Protein AF-A0A9Q8WBK7-F1 (afdb_monomer)

Organism: NCBI:txid145971

Radius of gyration: 27.47 Å; Cα contacts (8 Å, |Δi|>4): 628; chains: 1; bounding box: 74×50×112 Å

Solvent-accessible surface area (backbone atoms only — not comparable to full-atom values): 20072 Å² total; per-residue (Å²): 135,86,84,74,82,78,82,68,88,77,67,66,71,70,73,43,53,51,74,45,29,46,22,23,45,72,53,38,50,70,52,33,53,52,31,52,74,71,64,51,66,57,69,46,74,42,36,68,71,81,20,48,32,24,54,36,28,6,32,67,62,62,27,55,71,43,37,51,52,38,50,76,69,66,34,66,52,73,47,81,44,31,55,83,45,41,54,34,34,56,29,42,20,31,48,43,93,52,54,66,50,41,53,50,42,50,75,68,66,36,69,60,70,53,75,31,29,65,46,67,12,48,28,23,54,25,26,5,27,53,60,67,38,63,71,50,37,53,51,40,49,75,74,66,35,64,57,73,48,73,47,6,54,31,58,13,44,32,28,54,25,22,12,24,50,66,55,39,49,70,59,35,48,45,38,43,78,76,64,66,35,64,62,72,48,7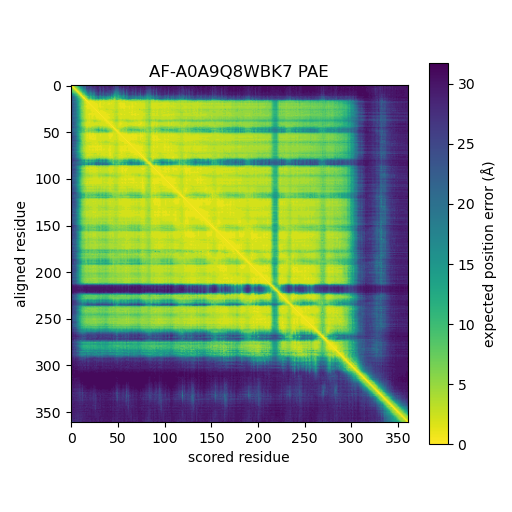6,27,22,58,34,60,8,48,27,28,57,27,24,10,23,41,65,48,32,49,70,46,41,54,46,40,52,65,52,33,60,71,98,85,50,100,44,80,27,38,62,53,69,46,68,26,5,64,53,39,10,32,30,25,53,31,28,6,25,60,56,46,24,50,71,38,39,53,55,40,49,75,68,65,35,71,65,80,50,52,21,32,66,26,52,83,63,65,44,44,28,25,54,54,41,6,50,76,67,69,23,55,71,54,47,62,32,61,74,65,46,53,54,56,48,54,51,50,64,67,64,68,80,81,78,88,86,84,83,90,78,82,85,89,84,77,94,83,88,87,79,88,78,83,71,85,78,74,81,74,75,76,79,81,80,84,71,82,76,80,75,89,76,88,80,84,88,81,83,87,82,84,90,80,90,131

Foldseek 3Di:
DDDDDPPPVPPVPVVQDDQLLVCLLVLVPVSNVVCVVVPNDQAPFFGDQQGDRSLLSNLLNVNQSSNVVSVVSPRDQADDADPDQGDGSLLNNLLDQNVVSNVVSVVSPHDQAPAFDQHNGDGSLLSNLLNLRQVSNVVSVVVPHDQAGDFHLALTDGSLLSNLLVLVQVSNCCSLQPVPHDQAPAFHQHNGDRSLLSNLLVLNLSNNVCQQPRDHPDDDPDGGYPQAHFHHQQFTAGSLLSNLLNLNQSSNVVSVVSPHDQQQFHHCNNVRDRDGSLRNNVVNVSVVNVVDCSSVVVVVVVVVVVPPDDDDDDDDDDDDDDDDPDDDPDPPPDDPDPPPPPDDDDDDDDDDDDDDDDDDD

Nearest PDB structures (foldseek):
  6by9-assembly1_A  TM=8.256E-01  e=2.789E-13  Homo sapiens
  4g8l-assembly4_D  TM=7.959E-01  e=1.216E-11  Homo sapiens
  4g8l-assembly3_C  TM=7.814E-01  e=1.101E-11  Homo sapiens
  1wg0-assembly1_A  TM=8.799E-01  e=1.769E-07  Saccharomyces cerevisiae
  2dzn-assembly2_C  TM=8.580E-01  e=2.268E-07  Saccharomyces cerevisiae

Mean predicted aligned error: 14.03 Å

Sequence (361 aa):
MQHLTEDTDSQDEDDCWTPLQRAAREGDLPAVHAALASGADVNAPPRGYYGRTALQAACEASHGAVVSALLAAGAEVNDTPGNNGAKNALQIAAGKPDLAIVRLLLSHGADINVPASRYFGMTALQSACAAGLDDTVALLLDHGADVNAPPASTAGRTALQAACEGGFEEMAAMLIQRRGAEVNAPACRNRGFTALQAASYGGWAGLVELLLTAGPAAGAAGAGADVNAEGSRFKGGRALHAAAEGGHVRVCETLLGAGAEIEAGAGAGWGGRGQTALQCAAARGHDEVAAQPICQNISQVSRLSQDKGIPRLEPEGAGVSAAFNRGNSGPAYHRLPPASVTASPRRRDLPVAHSPAQAED

Secondary structure (DSSP, 8-state):
--------TTSSSGGGS-HHHHHHHHT-HHHHHHHHHTT--TTPPP-STT--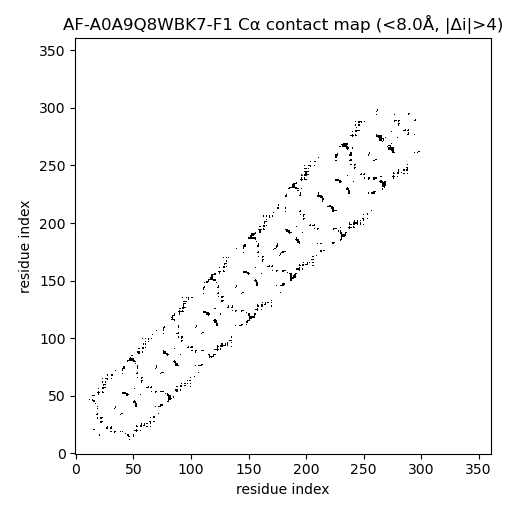-HHHHHHHTT-HHHHHHHHHTT--TTPPP-TTT---HHHHHTTSS-HHHHHHHHHTT--TTPPPPTBT---HHHHHHHHT-HHHHHHHHHTT--TTPPPPTBT---HHHHHHHHT-HHHHHHHHHHH---TTPPPPTBT---HHHHHHHHT-HHHHHHHHH-SSTTT-----S-TT----TTS---HHHHHHHHT-HHHHHHHHHTT--SSPPPPTTTTTS---HHHHHHHTT-HHHHT-HHHHHHHHHHHHHH-SS-PPPPP--------------------PPPP--------PPPPP---------

pLDDT: mean 74.37, std 24.75, range [23.8, 97.69]

Structure (mmCIF, N/CA/C/O backbone):
data_AF-A0A9Q8WBK7-F1
#
_entry.id   AF-A0A9Q8WBK7-F1
#
loop_
_atom_site.group_PDB
_atom_site.id
_atom_site.type_symbol
_atom_site.label_atom_id
_atom_site.label_alt_id
_atom_site.label_comp_id
_atom_site.label_asym_id
_atom_site.label_entity_id
_atom_site.label_seq_id
_atom_site.pdbx_PDB_ins_code
_atom_site.Cartn_x
_atom_site.Cartn_y
_atom_site.Cartn_z
_atom_site.occupancy
_atom_site.B_iso_or_equiv
_atom_site.auth_seq_id
_atom_site.auth_comp_id
_atom_site.auth_asym_id
_atom_site.auth_atom_id
_atom_site.pdbx_PDB_model_num
ATOM 1 N N . MET A 1 1 ? 45.248 22.408 17.538 1.00 37.41 1 MET A N 1
ATOM 2 C CA . MET A 1 1 ? 44.546 22.567 16.248 1.00 37.41 1 MET A CA 1
ATOM 3 C C . MET A 1 1 ? 44.561 21.200 15.591 1.00 37.41 1 MET A C 1
ATOM 5 O O . MET A 1 1 ? 45.638 20.675 15.376 1.00 37.41 1 MET A O 1
ATOM 9 N N . GLN A 1 2 ? 43.455 20.475 15.740 1.00 42.53 2 GLN A N 1
ATOM 10 C CA . GLN A 1 2 ? 42.541 20.153 14.636 1.00 42.53 2 GLN A CA 1
ATOM 11 C C . GLN A 1 2 ? 43.141 19.132 13.664 1.00 42.53 2 GLN A C 1
ATOM 13 O O . GLN A 1 2 ? 43.892 19.491 12.773 1.00 42.53 2 GLN A O 1
ATOM 18 N N . HIS A 1 3 ? 42.754 17.874 13.841 1.00 37.06 3 HIS A N 1
ATOM 19 C CA . HIS A 1 3 ? 42.212 17.080 12.742 1.00 37.06 3 HIS A CA 1
ATOM 20 C C . HIS A 1 3 ? 41.237 16.087 13.369 1.00 37.06 3 HIS A C 1
ATOM 22 O O . HIS A 1 3 ? 41.587 14.981 13.772 1.00 37.06 3 HIS A O 1
ATOM 28 N N . LEU A 1 4 ? 40.026 16.602 13.591 1.00 39.47 4 LEU A N 1
ATOM 29 C CA . LEU A 1 4 ? 38.843 15.790 13.813 1.00 39.47 4 LEU A CA 1
ATOM 30 C C . LEU A 1 4 ? 38.599 14.985 12.536 1.00 39.47 4 LEU A C 1
ATOM 32 O O . LEU A 1 4 ? 38.776 15.500 11.434 1.00 39.47 4 LEU A O 1
ATOM 36 N N . THR A 1 5 ? 38.250 13.728 12.754 1.00 41.59 5 THR A N 1
ATOM 37 C CA . THR A 1 5 ? 37.696 12.759 11.816 1.00 41.59 5 THR A CA 1
ATOM 38 C C . THR A 1 5 ? 36.818 13.424 10.756 1.00 41.59 5 THR A C 1
ATOM 40 O O . THR A 1 5 ? 35.765 13.970 11.079 1.00 41.59 5 THR A O 1
ATOM 43 N N . GLU A 1 6 ? 37.258 13.387 9.498 1.00 41.88 6 GLU A N 1
ATOM 44 C CA . GLU A 1 6 ? 36.334 13.512 8.375 1.00 41.88 6 GLU A CA 1
ATOM 45 C C . GLU A 1 6 ? 35.461 12.255 8.392 1.00 41.88 6 GLU A C 1
ATOM 47 O O . GLU A 1 6 ? 35.941 11.146 8.166 1.00 41.88 6 GLU A O 1
ATOM 52 N N . ASP A 1 7 ? 34.195 12.440 8.755 1.00 42.19 7 ASP A N 1
ATOM 53 C CA . ASP A 1 7 ? 33.133 11.456 8.601 1.00 42.19 7 ASP A CA 1
ATOM 54 C C . ASP A 1 7 ? 32.981 11.128 7.101 1.00 42.19 7 ASP A C 1
ATOM 56 O O . ASP A 1 7 ? 32.299 11.832 6.355 1.00 42.19 7 ASP A O 1
ATOM 60 N N . THR A 1 8 ? 33.644 10.066 6.639 1.00 45.75 8 THR A N 1
ATOM 61 C CA . THR A 1 8 ? 33.568 9.556 5.256 1.00 45.75 8 THR A CA 1
ATOM 62 C C . THR A 1 8 ? 32.370 8.635 4.998 1.00 45.75 8 THR A C 1
ATOM 64 O O . THR A 1 8 ? 32.294 8.029 3.940 1.00 45.75 8 THR A O 1
ATOM 67 N N . ASP A 1 9 ? 31.381 8.568 5.892 1.00 48.19 9 ASP A N 1
ATOM 68 C CA . ASP A 1 9 ? 30.202 7.693 5.735 1.00 48.19 9 ASP A CA 1
ATOM 69 C C . ASP A 1 9 ? 29.174 8.188 4.686 1.00 48.19 9 ASP A C 1
ATOM 71 O O . ASP A 1 9 ? 28.104 7.602 4.545 1.00 48.19 9 ASP A O 1
ATOM 75 N N . SER A 1 10 ? 29.457 9.264 3.938 1.00 49.47 10 SER A N 1
ATOM 76 C CA . SER A 1 10 ? 28.524 9.825 2.937 1.00 49.47 10 SER A CA 1
ATOM 77 C C . SER A 1 10 ? 28.930 9.626 1.472 1.00 49.47 10 SER A C 1
ATOM 79 O O . SER A 1 10 ? 28.140 9.954 0.589 1.00 49.47 10 SER A O 1
ATOM 81 N N . GLN A 1 11 ? 30.124 9.088 1.188 1.00 43.25 11 GLN A N 1
ATOM 82 C CA . GLN A 1 11 ? 30.613 8.904 -0.191 1.00 43.25 11 GLN A CA 1
ATOM 83 C C . GLN A 1 11 ? 30.408 7.485 -0.753 1.00 43.25 11 GLN A C 1
ATOM 85 O O . GLN A 1 11 ? 30.485 7.306 -1.964 1.00 43.25 11 GLN A O 1
ATOM 90 N N . ASP A 1 12 ? 30.050 6.501 0.077 1.00 52.50 12 ASP A N 1
ATOM 91 C CA . ASP A 1 12 ? 29.956 5.092 -0.346 1.00 52.50 12 ASP A CA 1
ATOM 92 C C . ASP A 1 12 ? 28.582 4.686 -0.933 1.00 52.50 12 ASP A C 1
ATOM 94 O O . ASP A 1 12 ? 28.436 3.597 -1.496 1.00 52.50 12 ASP A O 1
ATOM 98 N N . GLU A 1 13 ? 27.547 5.534 -0.836 1.00 53.16 13 GLU A N 1
ATOM 99 C CA . GLU A 1 13 ? 26.203 5.199 -1.342 1.00 53.16 13 GLU A CA 1
ATOM 100 C C . GLU A 1 13 ? 26.059 5.383 -2.864 1.00 53.16 13 GLU A C 1
ATOM 102 O O . GLU A 1 13 ? 25.336 4.616 -3.505 1.00 53.16 13 GLU A O 1
ATOM 107 N N . ASP A 1 14 ? 26.759 6.342 -3.478 1.00 54.81 14 ASP A N 1
ATOM 108 C CA . ASP A 1 14 ? 26.684 6.562 -4.933 1.00 54.81 14 ASP A CA 1
ATOM 109 C C . ASP A 1 14 ? 27.518 5.546 -5.736 1.00 54.81 14 ASP A C 1
ATOM 111 O O . ASP A 1 14 ? 27.187 5.263 -6.895 1.00 54.81 14 ASP A O 1
ATOM 115 N N . ASP A 1 15 ? 28.522 4.921 -5.112 1.00 61.59 15 ASP A N 1
ATOM 116 C CA . ASP A 1 15 ? 29.389 3.899 -5.720 1.00 61.59 15 ASP A CA 1
ATOM 117 C C . ASP A 1 15 ? 28.709 2.528 -5.878 1.00 61.59 15 ASP A C 1
ATOM 119 O O . ASP A 1 15 ? 29.191 1.658 -6.613 1.00 61.59 15 ASP A O 1
ATOM 123 N N . CYS A 1 16 ? 27.553 2.313 -5.240 1.00 74.19 16 CYS A N 1
ATOM 124 C CA . CYS A 1 16 ? 26.830 1.047 -5.368 1.00 74.19 16 CYS A CA 1
ATOM 125 C C . CYS A 1 16 ? 25.953 0.960 -6.634 1.00 74.19 16 CYS A C 1
ATOM 127 O O . CYS A 1 16 ? 25.563 -0.139 -7.029 1.00 74.19 16 CYS A O 1
ATOM 129 N N . TRP A 1 17 ? 25.695 2.072 -7.329 1.00 85.00 17 TRP A N 1
ATOM 130 C CA . TRP A 1 17 ? 24.830 2.100 -8.514 1.00 85.00 17 TRP A CA 1
ATOM 131 C C . TRP A 1 17 ? 25.626 1.927 -9.810 1.00 85.00 17 TRP A C 1
ATOM 133 O O . TRP A 1 17 ? 26.605 2.629 -10.063 1.00 85.00 17 TRP A O 1
ATOM 143 N N . THR A 1 18 ? 25.173 1.033 -10.690 1.00 90.62 18 THR A N 1
ATOM 144 C CA . THR A 1 18 ? 25.677 0.993 -12.073 1.00 90.62 18 THR A CA 1
ATOM 145 C C . THR A 1 18 ? 25.249 2.254 -12.840 1.00 90.62 18 THR A C 1
ATOM 147 O O . THR A 1 18 ? 24.221 2.853 -12.505 1.00 90.62 18 THR A O 1
ATOM 150 N N . PRO A 1 19 ? 25.965 2.644 -13.915 1.00 91.81 19 PRO A N 1
ATOM 151 C CA . PRO A 1 19 ? 25.561 3.777 -14.751 1.00 91.81 19 PRO A CA 1
ATOM 152 C C . PRO A 1 19 ? 24.119 3.661 -15.264 1.00 91.81 19 PRO A C 1
ATOM 154 O O . PRO A 1 19 ? 23.388 4.647 -15.269 1.00 91.81 19 PRO A O 1
ATOM 157 N N . LEU A 1 20 ? 23.685 2.445 -15.622 1.00 94.44 20 LEU A N 1
ATOM 158 C CA . LEU A 1 20 ? 22.319 2.182 -16.070 1.00 94.44 20 LEU A CA 1
ATOM 159 C C . LEU A 1 20 ? 21.293 2.355 -14.940 1.00 94.44 20 LEU A C 1
ATOM 161 O O . LEU A 1 20 ? 20.267 2.994 -15.149 1.00 94.44 20 LEU A O 1
ATOM 165 N N . GLN A 1 21 ? 21.563 1.827 -13.741 1.00 92.50 21 GLN A N 1
ATOM 166 C CA . GLN A 1 21 ? 20.673 2.004 -12.586 1.00 92.50 21 GLN A CA 1
ATOM 167 C C . GLN A 1 21 ? 20.540 3.488 -12.206 1.00 92.50 21 GLN A C 1
ATOM 169 O O . GLN A 1 21 ? 19.442 3.939 -11.879 1.00 92.50 21 GLN A O 1
ATOM 174 N N . ARG A 1 22 ? 21.634 4.261 -12.274 1.00 92.19 22 ARG A N 1
ATOM 175 C CA . ARG A 1 22 ? 21.627 5.704 -11.985 1.00 92.19 22 ARG A CA 1
ATOM 176 C C . ARG A 1 22 ? 20.824 6.486 -13.025 1.00 92.19 22 ARG A C 1
ATOM 178 O O . ARG A 1 22 ? 19.917 7.220 -12.646 1.00 92.19 22 ARG A O 1
ATOM 185 N N . ALA A 1 23 ? 21.075 6.244 -14.313 1.00 94.81 23 ALA A N 1
ATOM 186 C CA . ALA A 1 23 ? 20.295 6.841 -15.398 1.00 94.81 23 ALA A CA 1
ATOM 187 C C . ALA A 1 23 ? 18.799 6.498 -15.279 1.00 94.81 23 ALA A C 1
ATOM 189 O O . ALA A 1 23 ? 17.937 7.350 -15.489 1.00 94.81 23 ALA A O 1
ATOM 190 N N . ALA A 1 24 ? 18.483 5.266 -14.863 1.00 94.94 24 ALA A N 1
ATOM 191 C CA . ALA A 1 24 ? 17.111 4.835 -14.648 1.00 94.94 24 ALA A CA 1
ATOM 192 C C . ALA A 1 24 ? 16.427 5.539 -13.464 1.00 94.94 24 ALA A C 1
ATOM 194 O O . ALA A 1 24 ? 15.252 5.894 -13.564 1.00 94.94 24 ALA A O 1
ATOM 195 N N . ARG A 1 25 ? 17.161 5.775 -12.368 1.00 92.38 25 ARG A N 1
ATOM 196 C CA . ARG A 1 25 ? 16.703 6.547 -11.200 1.00 92.38 25 ARG A CA 1
ATOM 197 C C . ARG A 1 25 ? 16.442 8.015 -11.536 1.00 92.38 25 ARG A C 1
ATOM 199 O O . ARG A 1 25 ? 15.521 8.602 -10.984 1.00 92.38 25 ARG A O 1
ATOM 206 N N . GLU A 1 26 ? 17.271 8.598 -12.397 1.00 93.62 26 GLU A N 1
ATOM 207 C CA . GLU A 1 26 ? 17.210 10.015 -12.785 1.00 93.62 26 GLU A CA 1
ATOM 208 C C . GLU A 1 26 ? 16.223 10.289 -13.929 1.00 93.62 26 GLU A C 1
ATOM 210 O O . GLU A 1 26 ? 15.887 11.442 -14.195 1.00 93.62 26 GLU A O 1
ATOM 215 N N . GLY A 1 27 ? 15.756 9.241 -14.614 1.00 94.88 27 GLY A N 1
ATOM 216 C CA . GLY A 1 27 ? 14.831 9.373 -15.738 1.00 94.88 27 GLY A CA 1
ATOM 217 C C . GLY A 1 27 ? 15.500 9.810 -17.039 1.00 94.88 27 GLY A C 1
ATOM 218 O O . GLY A 1 27 ? 14.804 10.207 -17.977 1.00 94.88 27 GLY A O 1
ATOM 219 N N . ASP A 1 28 ? 16.831 9.732 -17.117 1.00 96.50 28 ASP A N 1
ATOM 220 C CA . ASP A 1 28 ? 17.607 10.104 -18.299 1.00 96.50 28 ASP A CA 1
ATOM 221 C C . ASP A 1 28 ? 17.501 9.005 -19.366 1.00 96.50 28 ASP A C 1
ATOM 223 O O . ASP A 1 28 ? 18.327 8.096 -19.475 1.00 96.50 28 ASP A O 1
ATOM 227 N N . LEU A 1 29 ? 16.427 9.078 -20.155 1.00 96.50 29 LEU A N 1
ATOM 228 C CA . LEU A 1 29 ? 16.164 8.153 -21.253 1.00 96.50 29 LEU A CA 1
ATOM 229 C C . LEU A 1 29 ? 17.313 8.110 -22.289 1.00 96.50 29 LEU A C 1
ATOM 231 O O . LEU A 1 29 ? 17.693 7.004 -22.684 1.00 96.50 29 LEU A O 1
ATOM 235 N N . PRO A 1 30 ? 17.907 9.243 -22.723 1.00 97.19 30 PRO A N 1
ATOM 236 C CA . PRO A 1 30 ? 19.123 9.226 -23.537 1.00 97.19 30 PRO A CA 1
ATOM 237 C C . PRO A 1 30 ? 20.280 8.434 -22.915 1.00 97.19 30 PRO A C 1
ATOM 239 O O . PRO A 1 30 ? 20.877 7.601 -23.603 1.00 97.19 30 PRO A O 1
ATOM 242 N N . ALA A 1 31 ? 20.585 8.644 -21.631 1.00 96.69 31 ALA A N 1
ATOM 243 C CA . ALA A 1 31 ? 21.652 7.911 -20.950 1.00 96.69 31 ALA A CA 1
ATOM 244 C C . ALA A 1 31 ? 21.326 6.420 -20.795 1.00 96.69 31 ALA A C 1
ATOM 246 O O . ALA A 1 31 ? 22.217 5.586 -20.956 1.00 96.69 31 ALA A O 1
ATOM 247 N N . VAL A 1 32 ? 20.057 6.063 -20.567 1.00 96.88 32 VAL A N 1
ATOM 248 C CA . VAL A 1 32 ? 19.593 4.665 -20.567 1.00 96.88 32 VAL A CA 1
ATOM 249 C C . VAL A 1 32 ? 19.840 4.019 -21.930 1.00 96.88 32 VAL A C 1
ATOM 251 O O . VAL A 1 32 ? 20.448 2.953 -21.996 1.00 96.88 32 VAL A O 1
ATOM 254 N N . HIS A 1 33 ? 19.448 4.668 -23.029 1.00 96.69 33 HIS A N 1
ATOM 255 C CA . HIS A 1 33 ? 19.711 4.146 -24.373 1.00 96.69 33 HIS A CA 1
ATOM 256 C C . HIS A 1 33 ? 21.207 4.022 -24.672 1.00 96.69 33 HIS A C 1
ATOM 258 O O . HIS A 1 33 ? 21.628 3.013 -25.235 1.00 96.69 33 HIS A O 1
ATOM 264 N N . ALA A 1 34 ? 22.015 5.006 -24.271 1.00 96.31 34 ALA A N 1
ATOM 265 C CA . ALA A 1 34 ? 23.464 4.962 -24.448 1.00 96.31 34 ALA A CA 1
ATOM 266 C C . ALA A 1 34 ? 24.113 3.822 -23.643 1.00 96.31 34 ALA A C 1
ATOM 268 O O . ALA A 1 34 ? 24.983 3.124 -24.163 1.00 96.31 34 ALA A O 1
ATOM 269 N N . ALA A 1 35 ? 23.674 3.601 -22.401 1.00 95.19 35 ALA A N 1
ATOM 270 C CA . ALA A 1 35 ? 24.157 2.516 -21.552 1.00 95.19 35 ALA A CA 1
ATOM 271 C C . ALA A 1 35 ? 23.756 1.136 -22.098 1.00 95.19 35 ALA A C 1
ATOM 273 O O . ALA A 1 35 ? 24.579 0.226 -22.149 1.00 95.19 35 ALA A O 1
ATOM 274 N N . LEU A 1 36 ? 22.520 0.975 -22.574 1.00 94.69 36 LEU A N 1
ATOM 275 C CA . LEU A 1 36 ? 22.082 -0.272 -23.208 1.00 94.69 36 LEU A CA 1
ATOM 276 C C . LEU A 1 36 ? 22.846 -0.538 -24.515 1.00 94.69 36 LEU A C 1
ATOM 278 O O . LEU A 1 36 ? 23.276 -1.662 -24.763 1.00 94.69 36 LEU A O 1
ATOM 282 N N . ALA A 1 37 ? 23.089 0.499 -25.324 1.00 94.50 37 ALA A N 1
ATOM 283 C CA . ALA A 1 37 ? 23.865 0.388 -26.560 1.00 94.50 37 ALA A CA 1
ATOM 284 C C . ALA A 1 37 ? 25.347 0.047 -26.320 1.00 94.50 37 ALA A C 1
ATOM 286 O O . ALA A 1 37 ? 25.971 -0.581 -27.174 1.00 94.50 37 ALA A O 1
ATOM 287 N N . SER A 1 38 ? 25.913 0.428 -25.170 1.00 94.12 38 SER A N 1
ATOM 288 C CA . SER A 1 38 ? 27.282 0.069 -24.780 1.00 94.12 38 SER A CA 1
ATOM 289 C C . SER A 1 38 ? 27.401 -1.322 -24.142 1.00 94.12 38 SER A C 1
ATOM 291 O O . SER A 1 38 ? 28.504 -1.728 -23.775 1.00 94.12 38 SER A O 1
ATOM 293 N N . GLY A 1 39 ? 26.298 -2.074 -24.053 1.00 92.19 39 GLY A N 1
ATOM 294 C CA . GLY A 1 39 ? 26.272 -3.430 -23.509 1.00 92.19 39 GLY A CA 1
ATOM 295 C C . GLY A 1 39 ? 26.152 -3.488 -21.986 1.00 92.19 39 GLY A C 1
ATOM 296 O O . GLY A 1 39 ? 26.590 -4.471 -21.389 1.00 92.19 39 GLY A O 1
ATOM 297 N N . ALA A 1 40 ? 25.596 -2.452 -21.344 1.00 94.19 40 ALA A N 1
ATOM 298 C CA . ALA A 1 40 ? 25.283 -2.517 -19.920 1.00 94.19 40 ALA A CA 1
ATOM 299 C C . ALA A 1 40 ? 24.313 -3.672 -19.628 1.00 94.19 40 ALA A C 1
ATOM 301 O O . ALA A 1 40 ? 23.323 -3.865 -20.332 1.00 94.19 40 ALA A O 1
ATOM 302 N N . ASP A 1 41 ? 24.588 -4.412 -18.556 1.00 94.69 41 ASP A N 1
ATOM 303 C CA . ASP A 1 41 ? 23.703 -5.466 -18.071 1.00 94.69 41 ASP A CA 1
ATOM 304 C C . ASP A 1 41 ? 22.412 -4.853 -17.507 1.00 94.69 41 ASP A C 1
ATOM 306 O O . ASP A 1 41 ? 22.419 -4.195 -16.462 1.00 94.69 41 ASP A O 1
ATOM 310 N N . VAL A 1 42 ? 21.300 -5.060 -18.217 1.00 95.06 42 VAL A N 1
ATOM 311 C CA . VAL A 1 42 ? 19.968 -4.568 -17.834 1.00 95.06 42 VAL A CA 1
ATOM 312 C C . VAL A 1 42 ? 19.484 -5.162 -16.508 1.00 95.06 42 VAL A C 1
ATOM 314 O O . VAL A 1 42 ? 18.775 -4.486 -15.758 1.00 95.06 42 VAL A O 1
ATOM 317 N N . ASN A 1 43 ? 19.940 -6.375 -16.187 1.00 93.31 43 ASN A N 1
ATOM 318 C CA . ASN A 1 43 ? 19.573 -7.133 -14.991 1.00 93.31 43 ASN A CA 1
ATOM 319 C C . ASN A 1 43 ? 20.696 -7.118 -13.949 1.00 93.31 43 ASN A C 1
ATOM 321 O O . ASN A 1 43 ? 20.780 -8.004 -13.096 1.00 93.31 43 ASN A O 1
ATOM 325 N N . ALA A 1 44 ? 21.561 -6.097 -13.996 1.00 91.06 44 ALA A N 1
ATOM 326 C CA . ALA A 1 44 ? 22.606 -5.929 -13.002 1.00 91.06 44 ALA A CA 1
ATOM 327 C C . ALA A 1 44 ? 21.990 -5.955 -11.587 1.00 91.06 44 ALA A C 1
ATOM 329 O O . ALA A 1 44 ? 21.069 -5.173 -11.300 1.00 91.06 44 ALA A O 1
ATOM 330 N N . PRO A 1 45 ? 22.495 -6.821 -10.687 1.00 88.00 45 PRO A N 1
ATOM 331 C CA . PRO A 1 45 ? 21.863 -7.046 -9.401 1.00 88.00 45 PRO A CA 1
ATOM 332 C C . PRO A 1 45 ? 21.909 -5.780 -8.534 1.00 88.00 45 PRO A C 1
ATOM 334 O O . PRO A 1 45 ? 22.851 -4.981 -8.639 1.00 88.00 45 PRO A O 1
ATOM 337 N N . PRO A 1 46 ? 20.921 -5.595 -7.643 1.00 84.00 46 PRO A N 1
ATOM 338 C CA . PRO A 1 46 ? 20.946 -4.517 -6.665 1.00 84.00 46 PRO A CA 1
ATOM 339 C C . PRO A 1 46 ? 22.188 -4.643 -5.769 1.00 84.00 46 PRO A C 1
ATOM 341 O O . PRO A 1 46 ? 22.472 -5.719 -5.241 1.00 84.00 46 PRO A O 1
ATOM 344 N N . ARG A 1 47 ? 22.924 -3.543 -5.567 1.00 78.81 47 ARG A N 1
ATOM 345 C CA . ARG A 1 47 ? 24.088 -3.495 -4.665 1.00 78.81 47 ARG A CA 1
ATOM 346 C C . ARG A 1 47 ? 23.820 -2.581 -3.476 1.00 78.81 47 ARG A C 1
ATOM 348 O O . ARG A 1 47 ? 23.067 -1.619 -3.578 1.00 78.81 47 ARG A O 1
ATOM 355 N N . GLY A 1 48 ? 24.473 -2.871 -2.355 1.00 73.75 48 GLY A N 1
ATOM 356 C CA . GLY A 1 48 ? 24.324 -2.089 -1.131 1.00 73.75 48 GLY A CA 1
ATOM 357 C C . GLY A 1 48 ? 22.992 -2.323 -0.413 1.00 73.75 48 GLY A C 1
ATOM 358 O O . GLY A 1 48 ? 22.191 -3.186 -0.778 1.00 73.75 48 GLY A O 1
ATOM 359 N N . TYR A 1 49 ? 22.777 -1.560 0.656 1.00 68.44 49 TYR A N 1
ATOM 360 C CA . TYR A 1 49 ? 21.644 -1.749 1.566 1.00 68.44 49 TYR A CA 1
ATOM 361 C C . TYR A 1 49 ? 20.301 -1.299 0.964 1.00 68.44 49 TYR A C 1
ATOM 363 O O . TYR A 1 49 ? 19.263 -1.862 1.289 1.00 68.44 49 TYR A O 1
ATOM 371 N N . TYR A 1 50 ? 20.324 -0.338 0.036 1.00 69.50 50 TYR A N 1
ATOM 372 C CA . TYR A 1 50 ? 19.139 0.172 -0.668 1.00 69.50 50 TYR A CA 1
ATOM 373 C C . TYR A 1 50 ? 19.127 -0.186 -2.156 1.00 69.50 50 TYR A C 1
ATOM 375 O O . TYR A 1 50 ? 18.438 0.459 -2.945 1.00 69.50 50 TYR A O 1
ATOM 383 N N . GLY A 1 51 ? 19.890 -1.210 -2.546 1.00 78.50 51 GLY A N 1
ATOM 384 C CA . GLY A 1 51 ? 20.055 -1.585 -3.943 1.00 78.50 51 GLY A CA 1
ATOM 385 C C . GLY A 1 51 ? 18.729 -1.830 -4.666 1.00 78.50 51 GLY A C 1
ATOM 386 O O . GLY A 1 51 ? 17.785 -2.422 -4.123 1.00 78.50 51 GLY A O 1
ATOM 387 N N . ARG A 1 52 ? 18.684 -1.394 -5.925 1.00 87.75 52 ARG A N 1
ATOM 388 C CA . ARG A 1 52 ? 17.577 -1.585 -6.869 1.00 87.75 52 ARG A CA 1
ATOM 389 C C . ARG A 1 52 ? 18.131 -2.058 -8.206 1.00 87.75 52 ARG A C 1
ATOM 391 O O . ARG A 1 52 ? 19.226 -1.652 -8.591 1.00 87.75 52 ARG A O 1
ATOM 398 N N . THR A 1 53 ? 17.369 -2.867 -8.932 1.00 92.25 53 THR A N 1
ATOM 399 C CA . THR A 1 53 ? 17.612 -3.047 -10.371 1.00 92.25 53 THR A CA 1
ATOM 400 C C . THR A 1 53 ? 17.267 -1.756 -11.117 1.00 92.25 53 THR A C 1
ATOM 402 O O . THR A 1 53 ? 16.572 -0.887 -10.579 1.00 92.25 53 THR A O 1
ATOM 405 N N . ALA A 1 54 ? 17.722 -1.612 -12.364 1.00 93.94 54 ALA A N 1
ATOM 406 C CA . ALA A 1 54 ? 17.390 -0.430 -13.163 1.00 93.94 54 ALA A CA 1
ATOM 407 C C . ALA A 1 54 ? 15.865 -0.266 -13.310 1.00 93.94 54 ALA A C 1
ATOM 409 O O . ALA A 1 54 ? 15.336 0.835 -13.162 1.00 93.94 54 ALA A O 1
ATOM 410 N N . LEU A 1 55 ? 15.143 -1.378 -13.503 1.00 95.19 55 LEU A N 1
ATOM 411 C CA . LEU A 1 55 ? 13.684 -1.384 -13.605 1.00 95.19 55 LEU A CA 1
ATOM 412 C C . LEU A 1 55 ? 13.014 -0.926 -12.304 1.00 95.19 55 LEU A C 1
ATOM 414 O O . LEU A 1 55 ? 12.125 -0.074 -12.334 1.00 95.19 55 LEU A O 1
ATOM 418 N N . GLN A 1 56 ? 13.450 -1.456 -11.158 1.00 92.94 56 GLN A N 1
ATOM 419 C CA . GLN A 1 56 ? 12.905 -1.075 -9.853 1.00 92.94 56 GLN A CA 1
ATOM 420 C C . GLN A 1 56 ? 13.151 0.415 -9.554 1.00 92.94 56 GLN A C 1
ATOM 422 O O . GLN A 1 56 ? 12.247 1.092 -9.065 1.00 92.94 56 GLN A O 1
ATOM 427 N N . ALA A 1 57 ? 14.333 0.940 -9.897 1.00 92.25 57 ALA A N 1
ATOM 428 C CA . ALA A 1 57 ? 14.666 2.356 -9.736 1.00 92.25 57 ALA A CA 1
ATOM 429 C C . ALA A 1 57 ? 13.789 3.272 -10.608 1.00 92.25 57 ALA A C 1
ATOM 431 O O . ALA A 1 57 ? 13.250 4.263 -10.113 1.00 92.25 57 ALA A O 1
ATOM 432 N N . ALA A 1 58 ? 13.575 2.908 -11.876 1.00 95.06 58 ALA A N 1
ATOM 433 C CA . ALA A 1 58 ? 12.688 3.649 -12.773 1.00 95.06 58 ALA A CA 1
ATOM 434 C C . ALA A 1 58 ? 11.224 3.635 -12.294 1.00 95.06 58 ALA A C 1
ATOM 436 O O . ALA A 1 58 ? 10.529 4.648 -12.397 1.00 95.06 58 ALA A O 1
ATOM 437 N N . CYS A 1 59 ? 10.757 2.514 -11.729 1.00 94.75 59 CYS A N 1
ATOM 438 C CA . CYS A 1 59 ? 9.423 2.419 -11.125 1.00 94.75 59 CYS A CA 1
ATOM 439 C C . CYS A 1 59 ? 9.299 3.306 -9.876 1.00 94.75 59 CYS A C 1
ATOM 441 O O . CYS A 1 59 ? 8.281 3.972 -9.683 1.00 94.75 59 CYS A O 1
ATOM 443 N N . GLU A 1 60 ? 10.337 3.357 -9.038 1.00 91.38 60 GLU A N 1
ATOM 444 C CA . GLU A 1 60 ? 10.359 4.165 -7.813 1.00 91.38 60 GLU A CA 1
ATOM 445 C C . GLU A 1 60 ? 10.260 5.667 -8.103 1.00 91.38 60 GLU A C 1
ATOM 447 O O . GLU A 1 60 ? 9.526 6.384 -7.407 1.00 91.38 60 GLU A O 1
ATOM 452 N N . ALA A 1 61 ? 10.932 6.108 -9.167 1.00 91.19 61 ALA A N 1
ATOM 453 C CA . ALA A 1 61 ? 10.909 7.478 -9.667 1.00 91.19 61 ALA A CA 1
ATOM 454 C C . ALA A 1 61 ? 9.740 7.778 -10.634 1.00 91.19 61 ALA A C 1
ATOM 456 O O . ALA A 1 61 ? 9.543 8.925 -11.024 1.00 91.19 61 ALA A O 1
ATOM 457 N N . SER A 1 62 ? 8.921 6.772 -10.977 1.00 93.62 62 SER A N 1
ATOM 458 C CA . SER A 1 62 ? 7.769 6.893 -11.892 1.00 93.62 62 SER A CA 1
ATOM 459 C C . SER A 1 62 ? 8.143 7.390 -13.300 1.00 93.62 62 SER A C 1
ATOM 461 O O . SER A 1 62 ? 7.464 8.222 -13.898 1.00 93.62 62 SER A O 1
ATOM 463 N N . HIS A 1 63 ? 9.239 6.870 -13.858 1.00 95.88 63 HIS A N 1
ATOM 464 C CA . HIS A 1 63 ? 9.712 7.214 -15.202 1.00 95.88 63 HIS A CA 1
ATOM 465 C C . HIS A 1 63 ? 9.202 6.225 -16.257 1.00 95.88 63 HIS A C 1
ATOM 467 O O . HIS A 1 63 ? 9.953 5.385 -16.752 1.00 95.88 63 HIS A O 1
ATOM 473 N N . GLY A 1 64 ? 7.925 6.327 -16.641 1.00 94.75 64 GLY A N 1
ATOM 474 C CA . GLY A 1 64 ? 7.270 5.360 -17.538 1.00 94.75 64 GLY A CA 1
ATOM 475 C C . GLY A 1 64 ? 7.970 5.125 -18.888 1.00 94.75 64 GLY A C 1
ATOM 476 O O . GLY A 1 64 ? 8.012 3.991 -19.373 1.00 94.75 64 GLY A O 1
ATOM 477 N N . ALA A 1 65 ? 8.590 6.157 -19.475 1.00 96.75 65 ALA A N 1
ATOM 478 C CA . ALA A 1 65 ? 9.366 6.014 -20.712 1.00 96.75 65 ALA A CA 1
ATOM 479 C C . ALA A 1 65 ? 10.629 5.158 -20.511 1.00 96.75 65 ALA A C 1
ATOM 481 O O . ALA A 1 65 ? 10.940 4.301 -21.337 1.00 96.75 65 ALA A O 1
ATOM 482 N N . VAL A 1 66 ? 11.318 5.341 -19.382 1.00 97.44 66 VAL A N 1
ATOM 483 C CA . VAL A 1 66 ? 12.480 4.529 -19.007 1.00 97.44 66 VAL A CA 1
ATOM 484 C C . VAL A 1 66 ? 12.059 3.101 -18.674 1.00 97.44 66 VAL A C 1
ATOM 486 O O . VAL A 1 66 ? 12.699 2.167 -19.144 1.00 97.44 66 VAL A O 1
ATOM 489 N N . VAL A 1 67 ? 10.960 2.910 -17.934 1.00 97.19 67 VAL A N 1
ATOM 490 C CA . VAL A 1 67 ? 10.402 1.572 -17.660 1.00 97.19 67 VAL A CA 1
ATOM 491 C C . VAL A 1 67 ? 10.130 0.831 -18.973 1.00 97.19 67 VAL A C 1
ATOM 493 O O . VAL A 1 67 ? 10.550 -0.312 -19.128 1.00 97.19 67 VAL A O 1
ATOM 496 N N . SER A 1 68 ? 9.502 1.498 -19.944 1.00 97.12 68 SER A N 1
ATOM 497 C CA . SER A 1 68 ? 9.230 0.922 -21.269 1.00 97.12 68 SER A CA 1
ATOM 498 C C . SER A 1 68 ? 10.513 0.535 -22.007 1.00 97.12 68 SER A C 1
ATOM 500 O O . SER A 1 68 ? 10.594 -0.561 -22.558 1.00 97.12 68 SER A O 1
ATOM 502 N N . ALA A 1 69 ? 11.532 1.400 -21.989 1.00 96.75 69 ALA A N 1
ATOM 503 C CA . ALA A 1 69 ? 12.818 1.123 -22.626 1.00 96.75 69 ALA A CA 1
ATOM 504 C C . ALA A 1 69 ? 13.558 -0.056 -21.973 1.00 96.75 69 ALA A C 1
ATOM 506 O O . ALA A 1 69 ? 14.102 -0.902 -22.679 1.00 96.75 69 ALA A O 1
ATOM 507 N N . LEU A 1 70 ? 13.547 -0.142 -20.640 1.00 96.75 70 LEU A N 1
ATOM 508 C CA . LEU A 1 70 ? 14.181 -1.230 -19.895 1.00 96.75 70 LEU A CA 1
ATOM 509 C C . LEU A 1 70 ? 13.477 -2.571 -20.142 1.00 96.75 70 LEU A C 1
ATOM 511 O O . LEU A 1 70 ? 14.145 -3.567 -20.404 1.00 96.75 70 LEU A O 1
ATOM 515 N N . LEU A 1 71 ? 12.141 -2.602 -20.133 1.00 96.69 71 LEU A N 1
ATOM 516 C CA . LEU A 1 71 ? 11.373 -3.815 -20.446 1.00 96.69 71 LEU A CA 1
ATOM 517 C C . LEU A 1 71 ? 11.587 -4.269 -21.896 1.00 96.69 71 LEU A C 1
ATOM 519 O O . LEU A 1 71 ? 11.767 -5.459 -22.145 1.00 96.69 71 LEU A O 1
ATOM 523 N N . ALA A 1 72 ? 11.643 -3.333 -22.850 1.00 95.94 72 ALA A N 1
ATOM 524 C CA . ALA A 1 72 ? 11.973 -3.638 -24.243 1.00 95.94 72 ALA A CA 1
ATOM 525 C C . ALA A 1 72 ? 13.404 -4.187 -24.409 1.00 95.94 72 ALA A C 1
ATOM 527 O O . ALA A 1 72 ? 13.661 -4.965 -25.326 1.00 95.94 72 ALA A O 1
ATOM 528 N N . ALA A 1 73 ? 14.320 -3.811 -23.512 1.00 95.19 73 ALA A N 1
ATOM 529 C CA . ALA A 1 73 ? 15.688 -4.316 -23.462 1.00 95.19 73 ALA A CA 1
ATOM 530 C C . ALA A 1 73 ? 15.837 -5.651 -22.704 1.00 95.19 73 ALA A C 1
ATOM 532 O O . ALA A 1 73 ? 16.956 -6.138 -22.562 1.00 95.19 73 ALA A O 1
ATOM 533 N N . GLY A 1 74 ? 14.738 -6.258 -22.239 1.00 94.62 74 GLY A N 1
ATOM 534 C CA . GLY A 1 74 ? 14.759 -7.550 -21.549 1.00 94.62 74 GLY A CA 1
ATOM 535 C C . GLY A 1 74 ? 15.022 -7.464 -20.044 1.00 94.62 74 GLY A C 1
ATOM 536 O O . GLY A 1 74 ? 15.565 -8.410 -19.472 1.00 94.62 74 GLY A O 1
ATOM 537 N N . ALA A 1 75 ? 14.659 -6.347 -19.404 1.00 95.12 75 ALA A N 1
ATOM 538 C CA . ALA A 1 75 ? 14.660 -6.258 -17.947 1.00 95.12 75 ALA A CA 1
ATOM 539 C C . ALA A 1 75 ? 13.742 -7.326 -17.328 1.00 95.12 75 ALA A C 1
ATOM 541 O O . ALA A 1 75 ? 12.578 -7.449 -17.719 1.00 95.12 75 ALA A O 1
ATOM 542 N N . GLU A 1 76 ? 14.247 -8.060 -16.339 1.00 94.56 76 GLU A N 1
ATOM 543 C CA . GLU A 1 76 ? 13.488 -9.064 -15.600 1.00 94.56 76 GLU A CA 1
ATOM 544 C C . GLU A 1 76 ? 12.470 -8.372 -14.684 1.00 94.56 76 GLU A C 1
ATOM 546 O O . GLU A 1 76 ? 12.802 -7.602 -13.778 1.00 94.56 76 GLU A O 1
ATOM 551 N N . VAL A 1 77 ? 11.187 -8.623 -14.947 1.00 94.19 77 VAL A N 1
ATOM 552 C CA . VAL A 1 77 ? 10.084 -7.910 -14.291 1.00 94.19 77 VAL A CA 1
ATOM 553 C C . VAL A 1 77 ? 9.891 -8.378 -12.844 1.00 94.19 77 VAL A C 1
ATOM 555 O O . VAL A 1 77 ? 9.440 -7.608 -11.989 1.00 94.19 77 VAL A O 1
ATOM 558 N N . ASN A 1 78 ? 10.258 -9.634 -12.569 1.00 91.19 78 ASN A N 1
ATOM 559 C CA . ASN A 1 78 ? 10.055 -10.313 -11.291 1.00 91.19 78 ASN A CA 1
ATOM 560 C C . ASN A 1 78 ? 11.329 -10.404 -10.449 1.00 91.19 78 ASN A C 1
ATOM 562 O O . ASN A 1 78 ? 11.388 -11.199 -9.508 1.00 91.19 78 ASN A O 1
ATOM 566 N N . ASP A 1 79 ? 12.332 -9.583 -10.759 1.00 86.75 79 ASP A N 1
ATOM 567 C CA . ASP A 1 79 ? 13.605 -9.609 -10.054 1.00 86.75 79 ASP A CA 1
ATOM 568 C C . ASP A 1 79 ? 13.428 -9.436 -8.549 1.00 86.75 79 ASP A C 1
ATOM 570 O O . ASP A 1 79 ? 12.698 -8.554 -8.062 1.00 86.75 79 ASP A O 1
ATOM 574 N N . THR A 1 80 ? 14.140 -10.285 -7.805 1.00 75.19 80 THR A N 1
ATOM 575 C CA . THR A 1 80 ? 14.098 -10.237 -6.352 1.00 75.19 80 THR A CA 1
ATOM 576 C C . THR A 1 80 ? 14.653 -8.906 -5.885 1.00 75.19 80 THR A C 1
ATOM 578 O O . THR A 1 80 ? 15.682 -8.434 -6.380 1.00 75.19 80 THR A O 1
ATOM 581 N N . PRO A 1 81 ? 13.991 -8.279 -4.919 1.00 68.44 81 PRO A N 1
ATOM 582 C CA . PRO A 1 81 ? 14.420 -6.980 -4.473 1.00 68.44 81 PRO A CA 1
ATOM 583 C C . PRO A 1 81 ? 15.649 -7.137 -3.552 1.00 68.44 81 PRO A C 1
ATOM 585 O O . PRO A 1 81 ? 15.904 -8.225 -3.037 1.00 68.44 81 PRO A O 1
ATOM 588 N N . GLY A 1 82 ? 16.456 -6.079 -3.400 1.00 66.88 82 GLY A N 1
ATOM 589 C CA . GLY A 1 82 ? 17.703 -6.109 -2.618 1.00 66.88 82 GLY A CA 1
ATOM 590 C C . GLY A 1 82 ? 17.537 -6.467 -1.127 1.00 66.88 82 GLY A C 1
ATOM 591 O O . GLY A 1 82 ? 16.471 -6.858 -0.650 1.00 66.88 82 GLY A O 1
ATOM 592 N N . ASN A 1 83 ? 18.602 -6.325 -0.336 1.00 65.00 83 ASN A N 1
ATOM 593 C CA . ASN A 1 83 ? 18.528 -6.675 1.085 1.00 65.00 83 ASN A CA 1
ATOM 594 C C . ASN A 1 83 ? 17.576 -5.751 1.878 1.00 65.00 83 ASN A C 1
ATOM 596 O O . ASN A 1 83 ? 17.526 -4.548 1.674 1.00 65.00 83 ASN A O 1
ATOM 600 N N . ASN A 1 84 ? 16.855 -6.359 2.826 1.00 55.41 84 ASN A N 1
ATOM 601 C CA . ASN A 1 84 ? 16.039 -5.753 3.887 1.00 55.41 84 ASN A CA 1
ATOM 602 C C . ASN A 1 84 ? 14.898 -4.794 3.460 1.00 55.41 84 ASN A C 1
ATOM 604 O O . ASN A 1 84 ? 15.056 -3.582 3.376 1.00 55.41 84 ASN A O 1
ATOM 608 N N . GLY A 1 85 ? 13.687 -5.345 3.295 1.00 58.47 85 GLY A N 1
ATOM 609 C CA . GLY A 1 85 ? 12.460 -4.564 3.045 1.00 58.47 85 GLY A CA 1
ATOM 610 C C . GLY A 1 85 ? 12.246 -4.178 1.583 1.00 58.47 85 GLY A C 1
ATOM 611 O O . GLY A 1 85 ? 11.360 -3.386 1.264 1.00 58.47 85 GLY A O 1
ATOM 612 N N . ALA A 1 86 ? 13.052 -4.743 0.693 1.00 73.00 86 ALA A N 1
ATOM 613 C CA . ALA A 1 86 ? 12.997 -4.418 -0.708 1.00 73.00 86 ALA A CA 1
ATOM 614 C C . ALA A 1 86 ? 11.707 -4.982 -1.343 1.00 73.00 86 ALA A C 1
ATOM 616 O O . ALA A 1 86 ? 11.190 -6.035 -0.946 1.00 73.00 86 ALA A O 1
ATOM 617 N N . LYS A 1 87 ? 11.176 -4.211 -2.293 1.00 84.75 87 LYS A N 1
ATOM 618 C CA . LYS A 1 87 ? 9.945 -4.449 -3.047 1.00 84.75 87 LYS A CA 1
ATOM 619 C C . LYS A 1 87 ? 10.298 -4.744 -4.502 1.00 84.75 87 LYS A C 1
ATOM 621 O O . LYS A 1 87 ? 11.202 -4.097 -5.031 1.00 84.75 87 LYS A O 1
ATOM 626 N N . ASN A 1 88 ? 9.606 -5.678 -5.149 1.00 89.94 88 ASN A N 1
ATOM 627 C CA . ASN A 1 88 ? 9.771 -5.878 -6.593 1.00 89.94 88 ASN A CA 1
ATOM 628 C C . ASN A 1 88 ? 9.203 -4.678 -7.386 1.00 89.94 88 ASN A C 1
ATOM 630 O O . ASN A 1 88 ? 8.568 -3.784 -6.816 1.00 89.94 88 ASN A O 1
ATOM 634 N N . ALA A 1 89 ? 9.416 -4.650 -8.705 1.00 93.81 89 ALA A N 1
ATOM 635 C CA . ALA A 1 89 ? 8.987 -3.531 -9.549 1.00 93.81 89 ALA A CA 1
ATOM 636 C C . ALA A 1 89 ? 7.481 -3.230 -9.410 1.00 93.81 89 ALA A C 1
ATOM 638 O O . ALA A 1 89 ? 7.097 -2.071 -9.247 1.00 93.81 89 ALA A O 1
ATOM 639 N N . LEU A 1 90 ? 6.635 -4.268 -9.378 1.00 95.81 90 LEU A N 1
ATOM 640 C CA . LEU A 1 90 ? 5.184 -4.116 -9.240 1.00 95.81 90 LEU A CA 1
ATOM 641 C C . LEU A 1 90 ? 4.769 -3.591 -7.858 1.00 95.81 90 LEU A C 1
ATOM 643 O O . LEU A 1 90 ? 3.945 -2.687 -7.774 1.00 95.81 90 LEU A O 1
ATOM 647 N N . GLN A 1 91 ? 5.355 -4.100 -6.773 1.00 94.00 91 GLN A N 1
ATOM 648 C CA . GLN A 1 91 ? 5.113 -3.626 -5.406 1.00 94.00 91 GLN A CA 1
ATOM 649 C C . GLN A 1 91 ? 5.539 -2.159 -5.221 1.00 94.00 91 GLN A C 1
ATOM 651 O O . GLN A 1 91 ? 4.914 -1.432 -4.446 1.00 94.00 91 GLN A O 1
ATOM 656 N N . ILE A 1 92 ? 6.596 -1.713 -5.914 1.00 92.56 92 ILE A N 1
ATOM 657 C CA . ILE A 1 92 ? 7.014 -0.303 -5.944 1.00 92.56 92 ILE A CA 1
ATOM 658 C C . ILE A 1 92 ? 5.991 0.530 -6.720 1.00 92.56 92 ILE A C 1
ATOM 660 O O . ILE A 1 92 ? 5.452 1.489 -6.167 1.00 92.56 92 ILE A O 1
ATOM 664 N N . ALA A 1 93 ? 5.709 0.154 -7.970 1.00 95.69 93 ALA A N 1
ATOM 665 C CA . ALA A 1 93 ? 4.818 0.895 -8.859 1.00 95.69 93 ALA A CA 1
ATOM 666 C C . ALA A 1 93 ? 3.389 0.997 -8.307 1.00 95.69 93 ALA A C 1
ATOM 668 O O . ALA A 1 93 ? 2.762 2.043 -8.415 1.00 95.69 93 ALA A O 1
ATOM 669 N N . ALA A 1 94 ? 2.892 -0.050 -7.645 1.00 96.19 94 ALA A N 1
ATOM 670 C CA . ALA A 1 94 ? 1.551 -0.069 -7.069 1.00 96.19 94 ALA A CA 1
ATOM 671 C C . ALA A 1 94 ? 1.341 0.972 -5.955 1.00 96.19 94 ALA A C 1
ATOM 673 O O . ALA A 1 94 ? 0.213 1.377 -5.706 1.00 96.19 94 ALA A O 1
ATOM 674 N N . GLY A 1 95 ? 2.410 1.420 -5.288 1.00 93.94 95 GLY A N 1
ATOM 675 C CA . GLY A 1 95 ? 2.353 2.509 -4.308 1.00 93.94 95 GLY A CA 1
ATOM 676 C C . GLY A 1 95 ? 2.522 3.908 -4.914 1.00 93.94 95 GLY A C 1
ATOM 677 O O . GLY A 1 95 ? 2.700 4.869 -4.165 1.00 93.94 95 GLY A O 1
ATOM 678 N N . LYS A 1 96 ? 2.547 4.031 -6.245 1.00 94.19 96 LYS A N 1
ATOM 679 C CA . LYS A 1 96 ? 2.767 5.282 -6.980 1.00 94.19 96 LYS A CA 1
ATOM 680 C C . LYS A 1 96 ? 1.542 5.606 -7.839 1.00 94.19 96 LYS A C 1
ATOM 682 O O . LYS A 1 96 ? 0.885 4.690 -8.324 1.00 94.19 96 LYS A O 1
ATOM 687 N N . PRO A 1 97 ? 1.241 6.895 -8.070 1.00 91.75 97 PRO A N 1
ATOM 688 C CA . PRO A 1 97 ? 0.047 7.305 -8.811 1.00 91.75 97 PRO A CA 1
ATOM 689 C C . PRO A 1 97 ? 0.092 6.959 -10.310 1.00 91.75 97 PRO A C 1
ATOM 691 O O . PRO A 1 97 ? -0.913 7.114 -10.999 1.00 91.75 97 PRO A O 1
ATOM 694 N N . ASP A 1 98 ? 1.236 6.509 -10.836 1.00 93.62 98 ASP A N 1
ATOM 695 C CA . ASP A 1 98 ? 1.390 6.179 -12.253 1.00 93.62 98 ASP A CA 1
ATOM 696 C C . ASP A 1 98 ? 0.827 4.784 -12.585 1.00 93.62 98 ASP A C 1
ATOM 698 O O . ASP A 1 98 ? 1.530 3.768 -12.613 1.00 93.62 98 ASP A O 1
ATOM 702 N N . LEU A 1 99 ? -0.475 4.753 -12.880 1.00 95.81 99 LEU A N 1
ATOM 703 C CA . LEU A 1 99 ? -1.198 3.552 -13.304 1.00 95.81 99 LEU A CA 1
ATOM 704 C C . LEU A 1 99 ? -0.644 2.945 -14.605 1.00 95.81 99 LEU A C 1
ATOM 706 O O . LEU A 1 99 ? -0.773 1.736 -14.820 1.00 95.81 99 LEU A O 1
ATOM 710 N N . ALA A 1 100 ? -0.043 3.752 -15.487 1.00 96.88 100 ALA A N 1
ATOM 711 C CA . ALA A 1 100 ? 0.465 3.267 -16.767 1.00 96.88 100 ALA A CA 1
ATOM 712 C C . ALA A 1 100 ? 1.646 2.312 -16.559 1.00 96.88 100 ALA A C 1
ATOM 714 O O . ALA A 1 100 ? 1.702 1.267 -17.209 1.00 96.88 100 ALA A O 1
ATOM 715 N N . ILE A 1 101 ? 2.523 2.610 -15.594 1.00 97.19 101 ILE A N 1
ATOM 716 C CA . ILE A 1 101 ? 3.618 1.714 -15.200 1.00 97.19 101 ILE A CA 1
ATOM 717 C C . ILE A 1 101 ? 3.066 0.389 -14.669 1.00 97.19 101 ILE A C 1
ATOM 719 O O . ILE A 1 101 ? 3.549 -0.670 -15.060 1.00 97.19 101 ILE A O 1
ATOM 723 N N . VAL A 1 102 ? 2.027 0.418 -13.830 1.00 97.56 102 VAL A N 1
ATOM 724 C CA . VAL A 1 102 ? 1.419 -0.812 -13.291 1.00 97.56 102 VAL A CA 1
ATOM 725 C C . VAL A 1 102 ? 0.853 -1.682 -14.418 1.00 97.56 102 VAL A C 1
ATOM 727 O O . VAL A 1 102 ? 1.139 -2.878 -14.472 1.00 97.56 102 VAL A O 1
ATOM 730 N N . ARG A 1 103 ? 0.111 -1.090 -15.366 1.00 97.56 103 ARG A N 1
ATOM 731 C CA . ARG A 1 103 ? -0.410 -1.809 -16.546 1.00 97.56 103 ARG A CA 1
ATOM 732 C C . ARG A 1 103 ? 0.710 -2.404 -17.394 1.00 97.56 103 ARG A C 1
ATOM 734 O O . ARG A 1 103 ? 0.601 -3.546 -17.836 1.00 97.56 103 ARG A O 1
ATOM 741 N N . LEU A 1 104 ? 1.776 -1.638 -17.603 1.00 96.81 104 LEU A N 1
ATOM 742 C CA . LEU A 1 104 ? 2.929 -2.063 -18.383 1.00 96.81 104 LEU A CA 1
ATOM 743 C C . LEU A 1 104 ? 3.626 -3.262 -17.724 1.00 96.81 104 LEU A C 1
ATOM 745 O O . LEU A 1 104 ? 3.814 -4.283 -18.378 1.00 96.81 104 LEU A O 1
ATOM 749 N N . LEU A 1 105 ? 3.911 -3.201 -16.423 1.00 97.06 105 LEU A N 1
ATOM 750 C CA . LEU A 1 105 ? 4.507 -4.319 -15.685 1.00 97.06 105 LEU A CA 1
ATOM 751 C C . LEU A 1 105 ? 3.629 -5.580 -15.746 1.00 97.06 105 LEU A C 1
ATOM 753 O O . LEU A 1 105 ? 4.134 -6.666 -16.023 1.00 97.06 105 LEU A O 1
ATOM 757 N N . LEU A 1 106 ? 2.311 -5.442 -15.563 1.00 96.81 106 LEU A N 1
ATOM 758 C CA . LEU A 1 106 ? 1.372 -6.567 -15.670 1.00 96.81 106 LEU A CA 1
ATOM 759 C C . LEU A 1 106 ? 1.344 -7.174 -17.083 1.00 96.81 106 LEU A C 1
ATOM 761 O O . LEU A 1 106 ? 1.326 -8.396 -17.217 1.00 96.81 106 LEU A O 1
ATOM 765 N N . SER A 1 107 ? 1.401 -6.355 -18.141 1.00 96.44 107 SER A N 1
ATOM 766 C CA . SER A 1 107 ? 1.485 -6.851 -19.527 1.00 96.44 107 SER A CA 1
ATOM 767 C C . SER A 1 107 ? 2.784 -7.600 -19.840 1.00 96.44 107 SER A C 1
ATOM 769 O O . SER A 1 107 ? 2.799 -8.449 -20.727 1.00 96.44 107 SER A O 1
ATOM 771 N N . HIS A 1 108 ? 3.847 -7.332 -19.078 1.00 96.12 108 HIS A N 1
ATOM 772 C CA . HIS A 1 108 ? 5.137 -8.015 -19.165 1.00 96.12 108 HIS A CA 1
ATOM 773 C C . HIS A 1 108 ? 5.257 -9.204 -18.193 1.00 96.12 108 HIS A C 1
ATOM 775 O O . HIS A 1 108 ? 6.346 -9.740 -18.012 1.00 96.12 108 HIS A O 1
ATOM 781 N N . GLY A 1 109 ? 4.148 -9.653 -17.593 1.00 94.94 109 GLY A N 1
ATOM 782 C CA . GLY A 1 109 ? 4.119 -10.865 -16.771 1.00 94.94 109 GLY A CA 1
ATOM 783 C C . GLY A 1 109 ? 4.594 -10.668 -15.331 1.00 94.94 109 GLY A C 1
ATOM 784 O O . GLY A 1 109 ? 5.103 -11.612 -14.724 1.00 94.94 109 GLY A O 1
ATOM 785 N N . ALA A 1 110 ? 4.444 -9.461 -14.774 1.00 95.94 110 ALA A N 1
ATOM 786 C CA . ALA A 1 110 ? 4.700 -9.235 -13.356 1.00 95.94 110 ALA A CA 1
ATOM 787 C C . ALA A 1 110 ? 3.807 -10.121 -12.476 1.00 95.94 110 ALA A C 1
ATOM 789 O O . ALA A 1 110 ? 2.583 -10.131 -12.622 1.00 95.94 110 ALA A O 1
ATOM 790 N N . ASP A 1 111 ? 4.427 -10.837 -11.539 1.00 94.75 111 ASP A N 1
ATOM 791 C CA . ASP A 1 111 ? 3.732 -11.638 -10.543 1.00 94.75 111 ASP A CA 1
ATOM 792 C C . ASP A 1 111 ? 3.021 -10.710 -9.553 1.00 94.75 111 ASP A C 1
ATOM 794 O O . ASP A 1 111 ? 3.626 -9.926 -8.812 1.00 94.75 111 ASP A O 1
ATOM 798 N N . ILE A 1 112 ? 1.695 -10.799 -9.571 1.00 96.00 112 ILE A N 1
ATOM 799 C CA . ILE A 1 112 ? 0.805 -9.949 -8.793 1.00 96.00 112 ILE A CA 1
ATOM 800 C C . ILE A 1 112 ? 0.787 -10.301 -7.304 1.00 96.00 112 ILE A C 1
ATOM 802 O O . ILE A 1 112 ? 0.546 -9.428 -6.466 1.00 96.00 112 ILE A O 1
ATOM 806 N N . ASN A 1 113 ? 1.085 -11.559 -6.969 1.00 94.69 113 ASN A N 1
ATOM 807 C CA . ASN A 1 113 ? 0.926 -12.114 -5.627 1.00 94.69 113 ASN A CA 1
ATOM 808 C C . ASN A 1 113 ? 2.267 -12.372 -4.929 1.00 94.69 113 ASN A C 1
ATOM 810 O O . ASN A 1 113 ? 2.335 -13.160 -3.982 1.00 94.69 113 ASN A O 1
ATOM 814 N N . VAL A 1 114 ? 3.327 -11.661 -5.334 1.00 92.56 114 VAL A N 1
ATOM 815 C CA . VAL A 1 114 ? 4.615 -11.713 -4.631 1.00 92.56 114 VAL A CA 1
ATOM 816 C C . VAL A 1 114 ? 4.416 -11.326 -3.159 1.00 92.56 114 VAL A C 1
ATOM 818 O O . VAL A 1 114 ? 3.903 -10.233 -2.869 1.00 92.56 114 VAL A O 1
ATOM 821 N N . PRO A 1 115 ? 4.822 -12.198 -2.216 1.00 90.38 115 PRO A N 1
ATOM 822 C CA . PRO A 1 115 ? 4.559 -12.000 -0.802 1.00 90.38 115 PRO A CA 1
ATOM 823 C C . PRO A 1 115 ? 5.307 -10.786 -0.250 1.00 90.38 115 PRO A C 1
ATOM 825 O O . PRO A 1 115 ? 6.371 -10.387 -0.729 1.00 90.38 115 PRO A O 1
ATOM 828 N N . ALA A 1 116 ? 4.750 -10.207 0.810 1.00 86.50 116 ALA A N 1
ATOM 829 C CA . ALA A 1 116 ? 5.381 -9.117 1.533 1.00 86.50 116 ALA A CA 1
ATOM 830 C C . ALA A 1 116 ? 6.697 -9.570 2.196 1.00 86.50 116 ALA A C 1
ATOM 832 O O . ALA A 1 116 ? 6.738 -10.554 2.939 1.00 86.50 116 ALA A O 1
ATOM 833 N N . SER A 1 117 ? 7.767 -8.800 1.993 1.00 84.62 117 SER A N 1
ATOM 834 C CA . SER A 1 117 ? 9.034 -8.957 2.716 1.00 84.62 117 SER A CA 1
ATOM 835 C C . SER A 1 117 ? 8.844 -8.909 4.241 1.00 84.62 117 SER A C 1
ATOM 837 O O . SER A 1 117 ? 8.017 -8.163 4.767 1.00 84.62 117 SER A O 1
ATOM 839 N N . ARG A 1 118 ? 9.662 -9.669 4.983 1.00 75.75 118 ARG A N 1
ATOM 840 C CA . ARG A 1 118 ? 9.544 -9.847 6.448 1.00 75.75 118 ARG A CA 1
ATOM 841 C C . ARG A 1 118 ? 9.473 -8.534 7.244 1.00 75.75 118 ARG A C 1
ATOM 843 O O . ARG A 1 118 ? 8.772 -8.466 8.258 1.00 75.75 118 ARG A O 1
ATOM 850 N N . TYR A 1 119 ? 10.223 -7.523 6.810 1.00 76.62 119 TYR A N 1
ATOM 851 C CA . TYR A 1 119 ? 10.334 -6.219 7.460 1.00 76.62 119 TYR A CA 1
ATOM 852 C C . TYR A 1 119 ? 9.729 -5.149 6.560 1.00 76.62 119 TYR A C 1
ATOM 854 O O . TYR A 1 119 ? 10.240 -4.934 5.466 1.00 76.62 119 TYR A O 1
ATOM 862 N N . PHE A 1 120 ? 8.654 -4.497 7.017 1.00 76.44 120 PHE A N 1
ATOM 863 C CA . PHE A 1 120 ? 7.987 -3.391 6.309 1.00 76.44 120 PHE A CA 1
ATOM 864 C C . PHE A 1 120 ? 7.534 -3.710 4.871 1.00 76.44 120 PHE A C 1
ATOM 866 O O . PHE A 1 120 ? 7.225 -2.802 4.101 1.00 76.44 120 PHE A O 1
ATOM 873 N N . GLY A 1 121 ? 7.501 -4.991 4.495 1.00 84.19 121 GLY A N 1
ATOM 874 C CA . GLY A 1 121 ? 7.068 -5.416 3.178 1.00 84.19 121 GLY A CA 1
ATOM 875 C C . GLY A 1 121 ? 5.566 -5.248 3.005 1.00 84.19 121 GLY A C 1
ATOM 876 O O . GLY A 1 121 ? 4.798 -5.319 3.965 1.00 84.19 121 GLY A O 1
ATOM 877 N N . MET A 1 122 ? 5.163 -5.064 1.755 1.00 90.94 122 MET A N 1
ATOM 878 C CA . MET A 1 122 ? 3.768 -5.024 1.338 1.00 90.94 122 MET A CA 1
ATOM 879 C C . MET A 1 122 ? 3.646 -5.734 -0.005 1.00 90.94 122 MET A C 1
ATOM 881 O O . MET A 1 122 ? 4.543 -5.611 -0.840 1.00 90.94 122 MET A O 1
ATOM 885 N N . THR A 1 123 ? 2.533 -6.428 -0.232 1.00 94.75 123 THR A N 1
ATOM 886 C CA . THR A 1 123 ? 2.145 -6.848 -1.585 1.00 94.75 123 THR A CA 1
ATOM 887 C C . THR A 1 123 ? 1.837 -5.622 -2.455 1.00 94.75 123 THR A C 1
ATOM 889 O O . THR A 1 123 ? 1.760 -4.486 -1.962 1.00 94.75 123 THR A O 1
ATOM 892 N N . ALA A 1 124 ? 1.656 -5.827 -3.762 1.00 95.94 124 ALA A N 1
ATOM 893 C CA . ALA A 1 124 ? 1.250 -4.751 -4.662 1.00 95.94 124 ALA A CA 1
ATOM 894 C C . ALA A 1 124 ? -0.088 -4.139 -4.212 1.00 95.94 124 ALA A C 1
ATOM 896 O O . ALA A 1 124 ? -0.189 -2.925 -4.040 1.00 95.94 124 ALA A O 1
ATOM 897 N N . LEU A 1 125 ? -1.077 -4.984 -3.899 1.00 97.44 125 LEU A N 1
ATOM 898 C CA . LEU A 1 125 ? -2.390 -4.540 -3.432 1.00 97.44 125 LEU A CA 1
ATOM 899 C C . LEU A 1 125 ? -2.317 -3.795 -2.092 1.00 97.44 125 LEU A C 1
ATOM 901 O O . LEU A 1 125 ? -2.921 -2.735 -1.951 1.00 97.44 125 LEU A O 1
ATOM 905 N N . GLN A 1 126 ? -1.545 -4.304 -1.125 1.00 96.06 126 GLN A N 1
ATOM 906 C CA . GLN A 1 126 ? -1.338 -3.629 0.162 1.00 96.06 126 GLN A CA 1
ATOM 907 C C . GLN A 1 126 ? -0.687 -2.245 -0.029 1.00 96.06 126 GLN A C 1
ATOM 909 O O . GLN A 1 126 ? -1.108 -1.282 0.608 1.00 96.06 126 GLN A O 1
ATOM 914 N N . SER A 1 127 ? 0.289 -2.122 -0.942 1.00 95.19 127 SER A N 1
ATOM 915 C CA . SER A 1 127 ? 0.930 -0.836 -1.264 1.00 95.19 127 SER A CA 1
ATOM 916 C C . SER A 1 127 ? -0.045 0.158 -1.907 1.00 95.19 127 SER A C 1
ATOM 918 O O . SER A 1 127 ? -0.041 1.327 -1.528 1.00 95.19 127 SER A O 1
ATOM 920 N N . ALA A 1 128 ? -0.896 -0.298 -2.831 1.00 97.12 128 ALA A N 1
ATOM 921 C CA . ALA A 1 128 ? -1.911 0.540 -3.472 1.00 97.12 128 ALA A CA 1
ATOM 922 C C . ALA A 1 128 ? -2.984 1.018 -2.480 1.00 97.12 128 ALA A C 1
ATOM 924 O O . ALA A 1 128 ? -3.362 2.190 -2.498 1.00 97.12 128 ALA A O 1
ATOM 925 N N . CYS A 1 129 ? -3.412 0.140 -1.565 1.00 97.19 129 CYS A N 1
ATOM 926 C CA . CYS A 1 129 ? -4.374 0.489 -0.518 1.00 97.19 129 CYS A CA 1
ATOM 927 C C . CYS A 1 129 ? -3.790 1.488 0.487 1.00 97.19 129 CYS A C 1
ATOM 929 O O . CYS A 1 129 ? -4.466 2.434 0.873 1.00 97.19 129 CYS A O 1
ATOM 931 N N . ALA A 1 130 ? -2.521 1.323 0.877 1.00 94.88 130 ALA A N 1
ATOM 932 C CA . ALA A 1 130 ? -1.835 2.273 1.754 1.00 94.88 130 ALA A CA 1
ATOM 933 C C . ALA A 1 130 ? -1.674 3.664 1.111 1.00 94.88 130 ALA A C 1
ATOM 935 O O . ALA A 1 130 ? -1.641 4.668 1.818 1.00 94.88 130 ALA A O 1
ATOM 936 N N . ALA A 1 131 ? -1.570 3.721 -0.219 1.00 95.00 131 ALA A N 1
ATOM 937 C CA . ALA A 1 131 ? -1.444 4.961 -0.979 1.00 95.00 131 ALA A CA 1
ATOM 938 C C . ALA A 1 131 ? -2.794 5.603 -1.362 1.00 95.00 131 ALA A C 1
ATOM 940 O O . ALA A 1 131 ? -2.795 6.743 -1.821 1.00 95.00 131 ALA A O 1
ATOM 941 N N . GLY A 1 132 ? -3.924 4.907 -1.187 1.00 95.69 132 GLY A N 1
ATOM 942 C CA . GLY A 1 132 ? -5.250 5.429 -1.545 1.00 95.69 132 GLY A CA 1
ATOM 943 C C . GLY A 1 132 ? -5.505 5.510 -3.049 1.00 95.69 132 GLY A C 1
ATOM 944 O O . GLY A 1 132 ? -6.207 6.403 -3.511 1.00 95.69 132 GLY A O 1
ATOM 945 N N . LEU A 1 133 ? -4.893 4.619 -3.832 1.00 96.94 133 LEU A N 1
ATOM 946 C CA . LEU A 1 133 ? -4.964 4.650 -5.293 1.00 96.94 133 LEU A CA 1
ATOM 947 C C . LEU A 1 133 ? -6.081 3.736 -5.812 1.00 96.94 133 LEU A C 1
ATOM 949 O O . LEU A 1 133 ? -5.818 2.590 -6.178 1.00 96.94 133 LEU A O 1
ATOM 953 N N . ASP A 1 134 ? -7.314 4.244 -5.854 1.00 95.62 134 ASP A N 1
ATOM 954 C CA . ASP A 1 134 ? -8.517 3.474 -6.221 1.00 95.62 134 ASP A CA 1
ATOM 955 C C . ASP A 1 134 ? -8.391 2.752 -7.571 1.00 95.62 134 ASP A C 1
ATOM 957 O O . ASP A 1 134 ? -8.664 1.553 -7.659 1.00 95.62 134 ASP A O 1
ATOM 961 N N . ASP A 1 135 ? -7.904 3.442 -8.607 1.00 96.75 135 ASP A N 1
ATOM 962 C CA . ASP A 1 135 ? -7.734 2.859 -9.944 1.00 96.75 135 ASP A CA 1
ATOM 963 C C . ASP A 1 135 ? -6.695 1.729 -9.957 1.00 96.75 135 ASP A C 1
ATOM 965 O O . ASP A 1 135 ? -6.880 0.705 -10.621 1.00 96.75 135 ASP A O 1
ATOM 969 N N . THR A 1 136 ? -5.605 1.888 -9.201 1.00 97.69 136 THR A N 1
ATOM 970 C CA . THR A 1 136 ? -4.560 0.865 -9.064 1.00 97.69 136 THR A CA 1
ATOM 971 C C . THR A 1 136 ? -5.078 -0.335 -8.281 1.00 97.69 136 THR A C 1
ATOM 973 O O . THR A 1 136 ? -4.819 -1.476 -8.658 1.00 97.69 136 THR A O 1
ATOM 976 N N . VAL A 1 137 ? -5.845 -0.100 -7.215 1.00 97.56 137 VAL A N 1
ATOM 977 C CA . VAL A 1 137 ? -6.490 -1.158 -6.431 1.00 97.56 137 VAL A CA 1
ATOM 978 C C . VAL A 1 137 ? -7.466 -1.948 -7.305 1.00 97.56 137 VAL A C 1
ATOM 980 O O . VAL A 1 137 ? -7.384 -3.177 -7.340 1.00 97.56 137 VAL A O 1
ATOM 983 N N . ALA A 1 138 ? -8.340 -1.266 -8.051 1.00 96.56 138 ALA A N 1
ATOM 984 C CA . ALA A 1 138 ? -9.284 -1.904 -8.966 1.00 96.56 138 ALA A CA 1
ATOM 985 C C . ALA A 1 138 ? -8.561 -2.747 -10.026 1.00 96.56 138 ALA A C 1
ATOM 987 O O . ALA A 1 138 ? -8.890 -3.921 -10.194 1.00 96.56 138 ALA A O 1
ATOM 988 N N . LEU A 1 139 ? -7.522 -2.187 -10.659 1.00 97.31 139 LEU A N 1
ATOM 989 C CA . LEU A 1 139 ? -6.697 -2.893 -11.638 1.00 97.31 139 LEU A CA 1
ATOM 990 C C . LEU A 1 139 ? -6.085 -4.171 -11.052 1.00 97.31 139 LEU A C 1
ATOM 992 O O . LEU A 1 139 ? -6.197 -5.237 -11.649 1.00 97.31 139 LEU A O 1
ATOM 996 N N . LEU A 1 140 ? -5.432 -4.079 -9.892 1.00 97.19 140 LEU A N 1
ATOM 997 C CA . LEU A 1 140 ? -4.766 -5.230 -9.283 1.00 97.19 140 LEU A CA 1
ATOM 998 C C . LEU A 1 140 ? -5.770 -6.334 -8.922 1.00 97.19 140 LEU A C 1
ATOM 1000 O O . LEU A 1 140 ? -5.516 -7.511 -9.165 1.00 97.19 140 LEU A O 1
ATOM 1004 N N . LEU A 1 141 ? -6.937 -5.970 -8.394 1.00 96.50 141 LEU A N 1
ATOM 1005 C CA . LEU A 1 141 ? -7.991 -6.934 -8.073 1.00 96.50 141 LEU A CA 1
ATOM 1006 C C . LEU A 1 141 ? -8.575 -7.605 -9.322 1.00 96.50 141 LEU A C 1
ATOM 1008 O O . LEU A 1 141 ? -8.838 -8.806 -9.298 1.00 96.50 141 LEU A O 1
ATOM 1012 N N . ASP A 1 142 ? -8.748 -6.863 -10.416 1.00 95.94 142 ASP A N 1
ATOM 1013 C CA . ASP A 1 142 ? -9.216 -7.416 -11.694 1.00 95.94 142 ASP A CA 1
ATOM 1014 C C . ASP A 1 142 ? -8.194 -8.375 -12.324 1.00 95.94 142 ASP A C 1
ATOM 1016 O O . ASP A 1 142 ? -8.572 -9.321 -13.013 1.00 95.94 142 ASP A O 1
ATOM 1020 N N . HIS A 1 143 ? -6.907 -8.182 -12.026 1.00 95.88 143 HIS A N 1
ATOM 1021 C CA . HIS A 1 143 ? -5.821 -9.086 -12.408 1.00 95.88 143 HIS A CA 1
ATOM 1022 C C . HIS A 1 143 ? -5.575 -10.232 -11.403 1.00 95.88 143 HIS A C 1
ATOM 1024 O O . HIS A 1 143 ? -4.617 -10.988 -11.565 1.00 95.88 143 HIS A O 1
ATOM 1030 N N . GLY A 1 144 ? -6.435 -10.406 -10.392 1.00 95.00 144 GLY A N 1
ATOM 1031 C CA . GLY A 1 144 ? -6.375 -11.547 -9.472 1.00 95.00 144 GLY A CA 1
ATOM 1032 C C . GLY A 1 144 ? -5.433 -11.374 -8.278 1.00 95.00 144 GLY A C 1
ATOM 1033 O O . GLY A 1 144 ? -4.919 -12.367 -7.756 1.00 95.00 144 GLY A O 1
ATOM 1034 N N . ALA A 1 145 ? -5.193 -10.136 -7.835 1.00 97.00 145 ALA A N 1
ATOM 1035 C CA . ALA A 1 145 ? -4.501 -9.889 -6.575 1.00 97.00 145 ALA A CA 1
ATOM 1036 C C . ALA A 1 145 ? -5.267 -10.503 -5.392 1.00 97.00 145 ALA A C 1
ATOM 1038 O O . ALA A 1 145 ? -6.477 -10.310 -5.252 1.00 97.00 145 ALA A O 1
ATOM 1039 N N . ASP A 1 146 ? -4.548 -11.196 -4.512 1.00 96.25 146 ASP A N 1
ATOM 1040 C CA . ASP A 1 146 ? -5.107 -11.762 -3.288 1.00 96.25 146 ASP A CA 1
ATOM 1041 C C . ASP A 1 146 ? -5.452 -10.650 -2.283 1.00 96.25 146 ASP A C 1
ATOM 1043 O O . ASP A 1 146 ? -4.583 -10.013 -1.677 1.00 96.25 146 ASP A O 1
ATOM 1047 N N . VAL A 1 147 ? -6.755 -10.427 -2.102 1.00 96.00 147 VAL A N 1
ATOM 1048 C CA . VAL A 1 147 ? -7.321 -9.435 -1.177 1.00 96.00 147 VAL A CA 1
ATOM 1049 C C . VAL A 1 147 ? -6.969 -9.716 0.287 1.00 96.00 147 VAL A C 1
ATOM 1051 O O . VAL A 1 147 ? -6.822 -8.775 1.074 1.00 96.00 147 VAL A O 1
ATOM 1054 N N . ASN A 1 148 ? -6.781 -10.989 0.640 1.00 95.12 148 ASN A N 1
ATOM 1055 C CA . ASN A 1 148 ? -6.521 -11.455 2.001 1.00 95.12 148 ASN A CA 1
ATOM 1056 C C . ASN A 1 148 ? -5.058 -11.875 2.199 1.00 95.12 148 ASN A C 1
ATOM 1058 O O . ASN A 1 148 ? -4.729 -12.541 3.183 1.00 95.12 148 ASN A O 1
ATOM 1062 N N . ALA A 1 149 ? -4.162 -11.435 1.306 1.00 94.56 149 ALA A N 1
ATOM 1063 C CA . ALA A 1 149 ? -2.741 -11.723 1.412 1.00 94.56 149 ALA A CA 1
ATOM 1064 C C . ALA A 1 149 ? -2.194 -11.326 2.799 1.00 94.56 149 ALA A C 1
ATOM 1066 O O . ALA A 1 149 ? -2.476 -10.219 3.292 1.00 94.56 149 ALA A O 1
ATOM 1067 N N . PRO A 1 150 ? -1.381 -12.192 3.433 1.00 91.94 150 PRO A N 1
ATOM 1068 C CA . PRO A 1 150 ? -0.933 -11.975 4.796 1.00 91.94 150 PRO A CA 1
ATOM 1069 C C . PRO A 1 150 ? -0.044 -10.724 4.907 1.00 91.94 150 PRO A C 1
ATOM 1071 O O . PRO A 1 150 ? 0.744 -10.423 4.002 1.00 91.94 150 PRO A O 1
ATOM 1074 N N . PRO A 1 151 ? -0.129 -9.984 6.025 1.00 90.00 151 PRO A N 1
ATOM 1075 C CA . PRO A 1 151 ? 0.737 -8.841 6.272 1.00 90.00 151 PRO A CA 1
ATOM 1076 C C . PRO A 1 151 ? 2.167 -9.282 6.616 1.00 90.00 151 PRO A C 1
ATOM 1078 O O . PRO A 1 151 ? 2.395 -10.365 7.163 1.00 90.00 151 PRO A O 1
ATOM 1081 N N . ALA A 1 152 ? 3.142 -8.393 6.404 1.00 88.31 152 ALA A N 1
ATOM 1082 C CA . ALA A 1 152 ? 4.492 -8.574 6.936 1.00 88.31 152 ALA A CA 1
ATOM 1083 C C . ALA A 1 152 ? 4.494 -8.727 8.471 1.00 88.31 152 ALA A C 1
ATOM 1085 O O . ALA A 1 152 ? 3.668 -8.160 9.191 1.00 88.31 152 ALA A O 1
ATOM 1086 N N . SER A 1 153 ? 5.480 -9.453 9.007 1.00 83.56 153 SER A N 1
ATOM 1087 C CA . SER A 1 153 ? 5.546 -9.781 10.441 1.00 83.56 153 SER A CA 1
ATOM 1088 C C . SER A 1 153 ? 5.724 -8.553 11.345 1.00 83.56 153 SER A C 1
ATOM 1090 O O . SER A 1 153 ? 5.386 -8.593 12.532 1.00 83.56 153 SER A O 1
ATOM 1092 N N . THR A 1 154 ? 6.296 -7.480 10.794 1.00 83.69 154 THR A N 1
ATOM 1093 C CA . THR A 1 154 ? 6.574 -6.227 11.499 1.00 83.69 154 THR A CA 1
ATOM 1094 C C . THR A 1 154 ? 5.968 -5.061 10.742 1.00 83.69 154 THR A C 1
ATOM 1096 O O . THR A 1 154 ? 6.331 -4.833 9.592 1.00 83.69 154 THR A O 1
ATOM 1099 N N . ALA A 1 155 ? 5.082 -4.322 11.418 1.00 82.62 155 ALA A N 1
ATOM 1100 C CA . ALA A 1 155 ? 4.356 -3.170 10.886 1.00 82.62 155 ALA A CA 1
ATOM 1101 C C . ALA A 1 155 ? 3.577 -3.447 9.584 1.00 82.62 155 ALA A C 1
ATOM 1103 O O . ALA A 1 155 ? 3.262 -2.515 8.854 1.00 82.62 155 ALA A O 1
ATOM 1104 N N . GLY A 1 156 ? 3.260 -4.711 9.293 1.00 87.12 156 GLY A N 1
ATOM 1105 C CA . GLY A 1 156 ? 2.458 -5.078 8.135 1.00 87.12 156 GLY A CA 1
ATOM 1106 C C . GLY A 1 156 ? 0.984 -4.708 8.305 1.00 87.12 156 GLY A C 1
ATOM 1107 O O . GLY A 1 156 ? 0.486 -4.526 9.424 1.00 87.12 156 GLY A O 1
ATOM 1108 N N . ARG A 1 157 ? 0.294 -4.621 7.169 1.00 91.75 157 ARG A N 1
ATOM 1109 C CA . ARG A 1 157 ? -1.150 -4.398 7.051 1.00 91.75 157 ARG A CA 1
ATOM 1110 C C . ARG A 1 157 ? -1.710 -5.311 5.969 1.00 91.75 157 ARG A C 1
ATOM 1112 O O . ARG A 1 157 ? -1.055 -5.494 4.945 1.00 91.75 157 ARG A O 1
ATOM 1119 N N . THR A 1 158 ? -2.897 -5.871 6.179 1.00 94.94 158 THR A N 1
ATOM 1120 C CA . THR A 1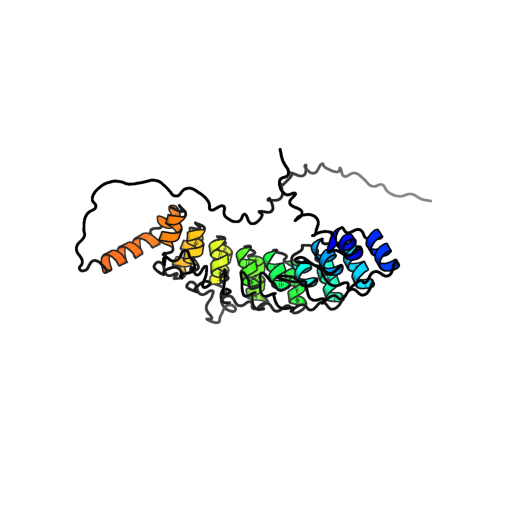 158 ? -3.707 -6.379 5.061 1.00 94.94 158 THR A CA 1
ATOM 1121 C C . THR A 1 158 ? -4.174 -5.210 4.191 1.00 94.94 158 THR A C 1
ATOM 1123 O O . THR A 1 158 ? -4.095 -4.052 4.611 1.00 94.94 158 THR A O 1
ATOM 1126 N N . ALA A 1 159 ? -4.686 -5.491 2.990 1.00 96.38 159 ALA A N 1
ATOM 1127 C CA . ALA A 1 159 ? -5.237 -4.459 2.110 1.00 96.38 159 ALA A CA 1
ATOM 1128 C C . ALA A 1 159 ? -6.312 -3.618 2.827 1.00 96.38 159 ALA A C 1
ATOM 1130 O O . ALA A 1 159 ? -6.244 -2.390 2.837 1.00 96.38 159 ALA A O 1
ATOM 1131 N N . LEU A 1 160 ? -7.235 -4.285 3.531 1.00 96.12 160 LEU A N 1
ATOM 1132 C CA . LEU A 1 160 ? -8.275 -3.618 4.311 1.00 96.12 160 LEU A CA 1
ATOM 1133 C C . LEU A 1 160 ? -7.707 -2.814 5.486 1.00 96.12 160 LEU A C 1
ATOM 1135 O O . LEU A 1 160 ? -8.100 -1.668 5.679 1.00 96.12 160 LEU A O 1
ATOM 1139 N N . GLN A 1 161 ? -6.768 -3.372 6.259 1.00 94.94 161 GLN A N 1
ATOM 1140 C CA . GLN A 1 161 ? -6.142 -2.648 7.373 1.00 94.94 161 GLN A CA 1
ATOM 1141 C C . GLN A 1 161 ? -5.419 -1.377 6.886 1.00 94.94 161 GLN A C 1
ATOM 1143 O O . GLN A 1 161 ? -5.500 -0.349 7.555 1.00 94.94 161 GLN A O 1
ATOM 1148 N N . ALA A 1 162 ? -4.756 -1.428 5.724 1.00 95.25 162 ALA A N 1
ATOM 1149 C CA . ALA A 1 162 ? -4.088 -0.277 5.115 1.00 95.25 162 ALA A CA 1
ATOM 1150 C C . ALA A 1 162 ? -5.089 0.795 4.649 1.00 95.25 162 ALA A C 1
ATOM 1152 O O . ALA A 1 162 ? -4.913 1.970 4.967 1.00 95.25 162 ALA A O 1
ATOM 1153 N N . ALA A 1 163 ? -6.172 0.390 3.975 1.00 96.38 163 ALA A N 1
ATOM 1154 C CA . ALA A 1 163 ? -7.247 1.305 3.585 1.00 96.38 163 ALA A CA 1
ATOM 1155 C C . ALA A 1 163 ? -7.885 1.984 4.810 1.00 96.38 163 ALA A C 1
ATOM 1157 O O . ALA A 1 163 ? -8.174 3.181 4.790 1.00 96.38 163 ALA A O 1
ATOM 1158 N N . CYS A 1 164 ? -8.040 1.233 5.906 1.00 95.38 164 CYS A N 1
ATOM 1159 C CA . CYS A 1 164 ? -8.606 1.750 7.143 1.00 95.38 164 CYS A CA 1
ATOM 1160 C C . CYS A 1 164 ? -7.683 2.724 7.878 1.00 95.38 164 CYS A C 1
ATOM 1162 O O . CYS A 1 164 ? -8.157 3.693 8.463 1.00 95.38 164 CYS A O 1
ATOM 1164 N N . GLU A 1 165 ? -6.372 2.489 7.845 1.00 93.25 165 GLU A N 1
ATOM 1165 C CA . GLU A 1 165 ? -5.377 3.410 8.404 1.00 93.25 165 GLU A CA 1
ATOM 1166 C C . GLU A 1 165 ? -5.372 4.747 7.646 1.00 93.25 165 GLU A C 1
ATOM 1168 O O . GLU A 1 165 ? -5.312 5.805 8.273 1.00 93.25 165 GLU A O 1
ATOM 1173 N N . GLY A 1 166 ? -5.519 4.705 6.315 1.00 92.25 166 GLY A N 1
ATOM 1174 C CA . GLY A 1 166 ? -5.610 5.888 5.452 1.00 92.25 166 GLY A CA 1
ATOM 1175 C C . GLY A 1 166 ? -6.967 6.604 5.449 1.00 92.25 166 GLY A C 1
ATOM 1176 O O . GLY A 1 166 ? -7.045 7.733 4.974 1.00 92.25 166 GLY A O 1
ATOM 1177 N N . GLY A 1 167 ? -8.025 5.986 5.987 1.00 94.75 167 GLY A N 1
ATOM 1178 C CA . GLY A 1 167 ? -9.378 6.558 5.994 1.00 94.75 167 GLY A CA 1
ATOM 1179 C C . GLY A 1 167 ? -10.103 6.484 4.647 1.00 94.75 167 GLY A C 1
ATOM 1180 O O . GLY A 1 167 ? -11.017 7.267 4.397 1.00 94.75 167 GLY A O 1
ATOM 1181 N N . PHE A 1 168 ? -9.709 5.562 3.766 1.00 96.31 168 PHE A N 1
ATOM 1182 C CA . PHE A 1 168 ? -10.291 5.418 2.430 1.00 96.31 168 PHE A CA 1
ATOM 1183 C C . PHE A 1 168 ? -11.602 4.619 2.489 1.00 96.31 168 PHE A C 1
ATOM 1185 O O . PHE A 1 168 ? -11.624 3.413 2.248 1.00 96.31 168 PHE A O 1
ATOM 1192 N N . GLU A 1 169 ? -12.697 5.293 2.850 1.00 94.06 169 GLU A N 1
ATOM 1193 C CA . GLU A 1 169 ? -14.007 4.672 3.107 1.00 94.06 169 GLU A CA 1
ATOM 1194 C C . GLU A 1 169 ? -14.560 3.898 1.902 1.00 94.06 169 GLU A C 1
ATOM 1196 O O . GLU A 1 169 ? -14.879 2.717 2.031 1.00 94.06 169 GLU A O 1
ATOM 1201 N N . GLU A 1 170 ? -14.589 4.512 0.717 1.00 94.00 170 GLU A N 1
ATOM 1202 C CA . GLU A 1 170 ? -15.066 3.871 -0.521 1.00 94.00 170 GLU A CA 1
ATOM 1203 C C . GLU A 1 170 ? -14.207 2.660 -0.915 1.00 94.00 170 GLU A C 1
ATOM 1205 O O . GLU A 1 170 ? -14.717 1.608 -1.312 1.00 94.00 170 GLU A O 1
ATOM 1210 N N . MET A 1 171 ? -12.888 2.772 -0.743 1.00 96.06 171 MET A N 1
ATOM 1211 C CA . MET A 1 171 ? -11.958 1.674 -0.995 1.00 96.06 171 MET A CA 1
ATOM 1212 C C . MET A 1 171 ? -12.209 0.509 -0.035 1.00 96.06 171 MET A C 1
ATOM 1214 O O . MET A 1 171 ? -12.294 -0.642 -0.466 1.00 96.06 171 MET A O 1
ATOM 1218 N N . ALA A 1 172 ? -12.368 0.787 1.260 1.00 94.94 172 ALA A N 1
ATOM 1219 C CA . ALA A 1 172 ? -12.685 -0.228 2.258 1.00 94.94 172 ALA A CA 1
ATOM 1220 C C . ALA A 1 172 ? -14.051 -0.881 1.989 1.00 94.94 172 ALA A C 1
ATOM 1222 O O . ALA A 1 172 ? -14.165 -2.107 2.057 1.00 94.94 172 ALA A O 1
ATOM 1223 N N . ALA A 1 173 ? -15.059 -0.090 1.607 1.00 93.00 173 ALA A N 1
ATOM 1224 C CA . ALA A 1 173 ? -16.372 -0.581 1.201 1.00 93.00 173 ALA A CA 1
ATOM 1225 C C . ALA A 1 173 ? -16.264 -1.547 0.015 1.00 93.00 173 ALA A C 1
ATOM 1227 O O . ALA A 1 173 ? -16.818 -2.646 0.056 1.00 93.00 173 ALA A O 1
ATOM 1228 N N . MET A 1 174 ? -15.504 -1.179 -1.019 1.00 94.06 174 MET A N 1
ATOM 1229 C CA . MET A 1 174 ? -15.265 -2.019 -2.192 1.00 94.06 174 MET A CA 1
ATOM 1230 C C . MET A 1 174 ? -14.536 -3.321 -1.824 1.00 94.06 174 MET A C 1
ATOM 1232 O O . MET A 1 174 ? -14.977 -4.399 -2.236 1.00 94.06 174 MET A O 1
ATOM 1236 N N . LEU A 1 175 ? -13.480 -3.247 -1.005 1.00 93.50 175 LEU A N 1
ATOM 1237 C CA . LEU A 1 175 ? -12.725 -4.417 -0.544 1.00 93.50 175 LEU A CA 1
ATOM 1238 C C . LEU A 1 175 ? -13.619 -5.405 0.222 1.00 93.50 175 LEU A C 1
ATOM 1240 O O . LEU A 1 175 ? -13.586 -6.606 -0.044 1.00 93.50 175 LEU A O 1
ATOM 1244 N N . ILE A 1 176 ? -14.462 -4.907 1.126 1.00 91.50 176 ILE A N 1
ATOM 1245 C CA . ILE A 1 176 ? -15.364 -5.730 1.941 1.00 91.50 176 ILE A CA 1
ATOM 1246 C C . ILE A 1 176 ? -16.510 -6.291 1.095 1.00 91.50 176 ILE A C 1
ATOM 1248 O O . ILE A 1 176 ? -16.704 -7.503 1.021 1.00 91.50 176 ILE A O 1
ATOM 1252 N N . GLN A 1 177 ? -17.275 -5.417 0.441 1.00 87.94 177 GLN A N 1
ATOM 1253 C CA . GLN A 1 177 ? -18.567 -5.775 -0.149 1.00 87.94 177 GLN A CA 1
ATOM 1254 C C . GLN A 1 177 ? -18.432 -6.483 -1.498 1.00 87.94 177 GLN A C 1
ATOM 1256 O O . GLN A 1 177 ? -19.294 -7.282 -1.856 1.00 87.94 177 GLN A O 1
ATOM 1261 N N . ARG A 1 178 ? -17.380 -6.175 -2.270 1.00 87.44 178 ARG A N 1
ATOM 1262 C CA . ARG A 1 178 ? -17.221 -6.684 -3.644 1.00 87.44 178 ARG A CA 1
ATOM 1263 C C . ARG A 1 178 ? -16.098 -7.695 -3.799 1.00 87.44 178 ARG A C 1
ATOM 1265 O O . ARG A 1 178 ? -16.132 -8.473 -4.748 1.00 87.44 178 ARG A O 1
ATOM 1272 N N . ARG A 1 179 ? -15.097 -7.668 -2.917 1.00 89.88 179 ARG A N 1
ATOM 1273 C CA . ARG A 1 179 ? -13.900 -8.514 -3.043 1.00 89.88 179 ARG A CA 1
ATOM 1274 C C . ARG A 1 179 ? -13.742 -9.528 -1.914 1.00 89.88 179 ARG A C 1
ATOM 1276 O O . ARG A 1 179 ? -12.914 -10.414 -2.053 1.00 89.88 179 ARG A O 1
ATOM 1283 N N . GLY A 1 180 ? -14.555 -9.458 -0.857 1.00 88.62 180 GLY A N 1
ATOM 1284 C CA . GLY A 1 180 ? -14.535 -10.443 0.227 1.00 88.62 180 GLY A CA 1
ATOM 1285 C C . GLY A 1 180 ? -13.334 -10.299 1.163 1.00 88.62 180 GLY A C 1
ATOM 1286 O O . GLY A 1 180 ? -12.787 -11.301 1.622 1.00 88.62 180 GLY A O 1
ATOM 1287 N N . ALA A 1 181 ? -12.903 -9.062 1.426 1.00 91.00 181 ALA A N 1
ATOM 1288 C CA . ALA A 1 181 ? -11.848 -8.795 2.394 1.00 91.00 181 ALA A CA 1
ATOM 1289 C C . ALA A 1 181 ? -12.254 -9.236 3.812 1.00 91.00 181 ALA A C 1
ATOM 1291 O O . ALA A 1 181 ? -13.348 -8.928 4.291 1.00 91.00 181 ALA A O 1
ATOM 1292 N N . GLU A 1 182 ? -11.345 -9.913 4.508 1.00 90.69 182 GLU A N 1
ATOM 1293 C CA . GLU A 1 182 ? -11.539 -10.366 5.884 1.00 90.69 182 GLU A CA 1
ATOM 1294 C C . GLU A 1 182 ? -11.496 -9.188 6.871 1.00 90.69 182 GLU A C 1
ATOM 1296 O O . GLU A 1 182 ? -10.432 -8.671 7.223 1.00 90.69 182 GLU A O 1
ATOM 1301 N N . VAL A 1 183 ? -12.669 -8.787 7.370 1.00 91.19 183 VAL A N 1
ATOM 1302 C CA . VAL A 1 183 ? -12.830 -7.688 8.345 1.00 91.19 183 VAL A CA 1
ATOM 1303 C C . VAL A 1 183 ? -12.082 -7.962 9.656 1.00 91.19 183 VAL A C 1
ATOM 1305 O O . VAL A 1 183 ? -11.467 -7.062 10.231 1.00 91.19 183 VAL A O 1
ATOM 1308 N N . ASN A 1 184 ? -12.091 -9.221 10.100 1.00 90.31 184 ASN A N 1
ATOM 1309 C CA . ASN A 1 184 ? -11.512 -9.667 11.369 1.00 90.31 184 ASN A CA 1
ATOM 1310 C C . ASN A 1 184 ? -10.094 -10.246 11.226 1.00 90.31 184 ASN A C 1
ATOM 1312 O O . ASN A 1 184 ? -9.642 -10.998 12.091 1.00 90.31 184 ASN A O 1
ATOM 1316 N N . ALA A 1 185 ? -9.371 -9.895 10.156 1.00 90.12 185 ALA A N 1
ATOM 1317 C CA . ALA A 1 185 ? -7.978 -10.298 10.002 1.00 90.12 185 ALA A CA 1
ATOM 1318 C C . ALA A 1 185 ? -7.131 -9.809 11.201 1.00 90.12 185 ALA A C 1
ATOM 1320 O O . ALA A 1 185 ? -7.193 -8.622 11.562 1.00 90.12 185 ALA A O 1
ATOM 1321 N N . PRO A 1 186 ? -6.321 -10.689 11.821 1.00 88.62 186 PRO A N 1
ATOM 1322 C CA . PRO A 1 186 ? -5.591 -10.353 13.034 1.00 88.62 186 PRO A CA 1
ATOM 1323 C C . PRO A 1 186 ? -4.516 -9.293 12.778 1.00 88.62 186 PRO A C 1
ATOM 1325 O O . PRO A 1 186 ? -3.930 -9.187 11.697 1.00 88.62 186 PRO A O 1
ATOM 1328 N N . ALA A 1 187 ? -4.208 -8.520 13.817 1.00 86.25 187 ALA A N 1
ATOM 1329 C CA . ALA A 1 187 ? -3.095 -7.583 13.797 1.00 86.25 187 ALA A CA 1
ATOM 1330 C C . ALA A 1 187 ? -1.751 -8.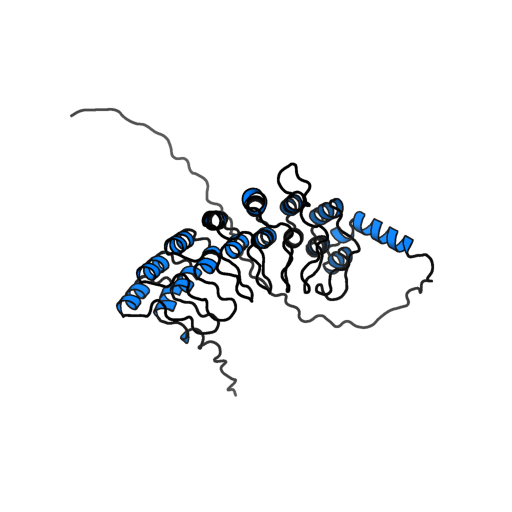325 13.650 1.00 86.25 187 ALA A C 1
ATOM 1332 O O . ALA A 1 187 ? -1.508 -9.339 14.311 1.00 86.25 187 ALA A O 1
ATOM 1333 N N . CYS A 1 188 ? -0.825 -7.792 12.842 1.00 85.81 188 CYS A N 1
ATOM 1334 C CA . CYS A 1 188 ? 0.517 -8.371 12.738 1.00 85.81 188 CYS A CA 1
ATOM 1335 C C . CYS A 1 188 ? 1.261 -8.335 14.089 1.00 85.81 188 CYS A C 1
ATOM 1337 O O . CYS A 1 188 ? 1.049 -7.445 14.913 1.00 85.81 188 CYS A O 1
ATOM 1339 N N . ARG A 1 189 ? 2.202 -9.264 14.306 1.00 79.69 189 ARG A N 1
ATOM 1340 C CA . ARG A 1 189 ? 2.861 -9.498 15.609 1.00 79.69 189 ARG A CA 1
ATOM 1341 C C . ARG A 1 189 ? 3.433 -8.235 16.263 1.00 79.69 189 ARG A C 1
ATOM 1343 O O . ARG A 1 189 ? 3.251 -8.035 17.465 1.00 79.69 189 ARG A O 1
ATOM 1350 N N . ASN A 1 190 ? 4.121 -7.398 15.486 1.00 81.19 190 ASN A N 1
ATOM 1351 C CA . ASN A 1 190 ? 4.772 -6.183 15.975 1.00 81.19 190 ASN A CA 1
ATOM 1352 C C . ASN A 1 190 ? 4.140 -4.945 15.328 1.00 81.19 190 ASN A C 1
ATOM 1354 O O . ASN A 1 190 ? 4.230 -4.798 14.112 1.00 81.19 190 ASN A O 1
ATOM 1358 N N . ARG A 1 191 ? 3.578 -4.028 16.130 1.00 79.38 191 ARG A N 1
ATOM 1359 C CA . ARG A 1 191 ? 2.977 -2.757 15.659 1.00 79.38 191 ARG A CA 1
ATOM 1360 C C . ARG A 1 191 ? 1.855 -2.940 14.618 1.00 79.38 191 ARG A C 1
ATOM 1362 O O . ARG A 1 191 ? 1.700 -2.120 13.713 1.00 79.38 191 ARG A O 1
ATOM 1369 N N . GLY A 1 192 ? 1.109 -4.033 14.734 1.00 82.62 192 GLY A N 1
ATOM 1370 C CA . GLY A 1 192 ? -0.087 -4.296 13.940 1.00 82.62 192 GLY A CA 1
ATOM 1371 C C . GLY A 1 192 ? -1.335 -3.683 14.560 1.00 82.62 192 GLY A C 1
ATOM 1372 O O . GLY A 1 192 ? -1.409 -3.560 15.787 1.00 82.62 192 GLY A O 1
ATOM 1373 N N . PHE A 1 193 ? -2.310 -3.392 13.704 1.00 86.75 193 PHE A N 1
ATOM 1374 C CA . PHE A 1 193 ? -3.676 -3.022 14.063 1.00 86.75 193 PHE A CA 1
ATOM 1375 C C . PHE A 1 193 ? -4.659 -3.927 13.322 1.00 86.75 193 PHE A C 1
ATOM 1377 O O . PHE A 1 193 ? -4.380 -4.341 12.197 1.00 86.75 193 PHE A O 1
ATOM 1384 N N . THR A 1 194 ? -5.804 -4.219 13.937 1.00 91.94 194 THR A N 1
ATOM 1385 C CA . THR A 1 194 ? -6.980 -4.693 13.193 1.00 91.94 194 THR A CA 1
ATOM 1386 C C . THR A 1 194 ? -7.559 -3.546 12.359 1.00 91.94 194 THR A C 1
ATOM 1388 O O . THR A 1 194 ? -7.240 -2.378 12.598 1.00 91.94 194 THR A O 1
ATOM 1391 N N . ALA A 1 195 ? -8.429 -3.852 11.393 1.00 93.50 195 ALA A N 1
ATOM 1392 C CA . ALA A 1 195 ? -9.079 -2.823 10.577 1.00 93.50 195 ALA A CA 1
ATOM 1393 C C . ALA A 1 195 ? -9.840 -1.809 11.452 1.00 93.50 195 ALA A C 1
ATOM 1395 O O . ALA A 1 195 ? -9.673 -0.600 11.297 1.00 93.50 195 ALA A O 1
ATOM 1396 N N . LEU A 1 196 ? -10.582 -2.303 12.450 1.00 93.62 196 LEU A N 1
ATOM 1397 C CA . LEU A 1 196 ? -11.330 -1.465 13.387 1.00 93.62 196 LEU A CA 1
ATOM 1398 C C . LEU A 1 196 ? -10.415 -0.605 14.266 1.00 93.62 196 LEU A C 1
ATOM 1400 O O . LEU A 1 196 ? -10.711 0.567 14.483 1.00 93.62 196 LEU A O 1
ATOM 1404 N N . GLN A 1 197 ? -9.290 -1.144 14.745 1.00 91.25 197 GLN A N 1
ATOM 1405 C CA . GLN A 1 197 ? -8.310 -0.367 15.514 1.00 91.25 197 GLN A CA 1
ATOM 1406 C C . GLN A 1 197 ? -7.670 0.739 14.671 1.00 91.25 197 GLN A C 1
ATOM 1408 O O . GLN A 1 197 ? -7.527 1.857 15.161 1.00 91.25 197 GLN A O 1
ATOM 1413 N N . ALA A 1 198 ? -7.316 0.447 13.415 1.00 91.94 198 ALA A N 1
ATOM 1414 C CA . ALA A 1 198 ? -6.753 1.432 12.495 1.00 91.94 198 ALA A CA 1
ATOM 1415 C C . ALA A 1 198 ? -7.755 2.563 12.208 1.00 91.94 198 ALA A C 1
ATOM 1417 O O . ALA A 1 198 ? -7.417 3.736 12.370 1.00 91.94 198 ALA A O 1
ATOM 1418 N N . ALA A 1 199 ? -9.008 2.209 11.897 1.00 94.56 199 ALA A N 1
ATOM 1419 C CA . ALA A 1 199 ? -10.088 3.173 11.692 1.00 94.56 199 ALA A CA 1
ATOM 1420 C C . ALA A 1 199 ? -10.344 4.036 12.939 1.00 94.56 199 ALA A C 1
ATOM 1422 O O . ALA A 1 199 ? -10.512 5.254 12.853 1.00 94.56 199 ALA A O 1
ATOM 1423 N N . SER A 1 200 ? -10.308 3.399 14.112 1.00 92.88 200 SER A N 1
ATOM 1424 C CA . SER A 1 200 ? -10.541 4.058 15.395 1.00 92.88 200 SER A CA 1
ATOM 1425 C C . SER A 1 200 ? -9.422 5.020 15.775 1.00 92.88 200 SER A C 1
ATOM 1427 O O . SER A 1 200 ? -9.704 6.107 16.266 1.00 92.88 200 SER A O 1
ATOM 1429 N N . TYR A 1 201 ? -8.164 4.652 15.520 1.00 90.69 201 TYR A N 1
ATOM 1430 C CA . TYR A 1 201 ? -7.009 5.522 15.750 1.00 90.69 201 TYR A CA 1
ATOM 1431 C C . TYR A 1 201 ? -7.048 6.778 14.869 1.00 90.69 201 TYR A C 1
ATOM 1433 O O . TYR A 1 201 ? -6.711 7.872 15.324 1.00 90.69 201 TYR A O 1
ATOM 1441 N N . GLY A 1 202 ? -7.478 6.623 13.612 1.00 89.31 202 GLY A N 1
ATOM 1442 C CA . GLY A 1 202 ? -7.618 7.724 12.657 1.00 89.31 202 GLY A CA 1
ATOM 1443 C C . GLY A 1 202 ? -8.845 8.613 12.881 1.00 89.31 202 GLY A C 1
ATOM 1444 O O . GLY A 1 202 ? -8.884 9.722 12.360 1.00 89.31 202 GLY A O 1
ATOM 1445 N N . GLY A 1 203 ? -9.825 8.166 13.675 1.00 92.38 203 GLY A N 1
ATOM 1446 C CA . GLY A 1 203 ? -11.062 8.916 13.916 1.00 92.38 203 GLY A CA 1
ATOM 1447 C C . GLY A 1 203 ? -12.084 8.807 12.783 1.00 92.38 203 GLY A C 1
ATOM 1448 O O . GLY A 1 203 ? -12.989 9.636 12.677 1.00 92.38 203 GLY A O 1
ATOM 1449 N N . TRP A 1 204 ? -11.954 7.795 11.924 1.00 95.25 204 TRP A N 1
ATOM 1450 C CA . TRP A 1 204 ? -12.771 7.620 10.725 1.00 95.25 204 TRP A CA 1
ATOM 1451 C C . TRP A 1 204 ? -14.151 7.044 11.080 1.00 95.25 204 TRP A C 1
ATOM 1453 O O . TRP A 1 204 ? -14.393 5.850 10.933 1.00 95.25 204 TRP A O 1
ATOM 1463 N N . ALA A 1 205 ? -15.059 7.883 11.586 1.00 92.81 205 ALA A N 1
ATOM 1464 C CA . ALA A 1 205 ? -16.359 7.441 12.105 1.00 92.81 205 ALA A CA 1
ATOM 1465 C C . ALA A 1 205 ? -17.206 6.657 11.082 1.00 92.81 205 ALA A C 1
ATOM 1467 O O . ALA A 1 205 ? -17.717 5.597 11.431 1.00 92.81 205 ALA A O 1
ATOM 1468 N N . GLY A 1 206 ? -17.301 7.124 9.829 1.00 93.00 206 GLY A N 1
ATOM 1469 C CA . GLY A 1 206 ? -18.038 6.419 8.766 1.00 93.00 206 GLY A CA 1
ATOM 1470 C C . GLY A 1 206 ? -17.459 5.033 8.482 1.00 93.00 206 GLY A C 1
ATOM 1471 O O . GLY A 1 206 ? -18.180 4.042 8.414 1.00 93.00 206 GLY A O 1
ATOM 1472 N N . LEU A 1 207 ? -16.132 4.925 8.471 1.00 93.50 207 LEU A N 1
ATOM 1473 C CA . LEU A 1 207 ? -15.440 3.654 8.313 1.00 93.50 207 LEU A CA 1
ATOM 1474 C C . LEU A 1 207 ? -15.616 2.716 9.523 1.00 93.50 207 LEU A C 1
ATOM 1476 O O . LEU A 1 207 ? -15.739 1.507 9.347 1.00 93.50 207 LEU A O 1
ATOM 1480 N N . VAL A 1 208 ? -15.641 3.242 10.751 1.00 94.06 208 VAL A N 1
ATOM 1481 C CA . VAL A 1 208 ? -15.944 2.452 11.959 1.00 94.06 208 VAL A CA 1
ATOM 1482 C C . VAL A 1 208 ? -17.367 1.899 11.889 1.00 94.06 208 VAL A C 1
ATOM 1484 O O . VAL A 1 208 ? -17.568 0.709 12.123 1.00 94.06 208 VAL A O 1
ATOM 1487 N N . GLU A 1 209 ? -18.340 2.732 11.516 1.00 92.25 209 GLU A N 1
ATOM 1488 C CA . GLU A 1 209 ? -19.726 2.309 11.288 1.00 92.25 209 GLU A CA 1
ATOM 1489 C C . GLU A 1 209 ? -19.795 1.233 10.188 1.00 92.25 209 GLU A C 1
ATOM 1491 O O . GLU A 1 209 ? -20.432 0.192 10.376 1.00 92.25 209 GLU A O 1
ATOM 1496 N N . LEU A 1 210 ? -19.066 1.419 9.083 1.00 91.69 210 LEU A N 1
ATOM 1497 C CA . LEU A 1 210 ? -18.964 0.443 8.001 1.00 91.69 210 LEU A CA 1
ATOM 1498 C C . LEU A 1 210 ? -18.393 -0.890 8.491 1.00 91.69 210 LEU A C 1
ATOM 1500 O O . LEU A 1 210 ? -18.975 -1.930 8.220 1.00 91.69 210 LEU A O 1
ATOM 1504 N N . LEU A 1 211 ? -17.291 -0.889 9.240 1.00 91.88 211 LEU A N 1
ATOM 1505 C CA . LEU A 1 211 ? -16.650 -2.113 9.733 1.00 91.88 211 LEU A CA 1
ATOM 1506 C C . LEU A 1 211 ? -17.523 -2.871 10.740 1.00 91.88 211 LEU A C 1
ATOM 1508 O O . LEU A 1 211 ? -17.547 -4.101 10.724 1.00 91.88 211 LEU A O 1
ATOM 1512 N N . LEU A 1 212 ? -18.254 -2.162 11.601 1.00 89.62 212 LEU A N 1
ATOM 1513 C CA . LEU A 1 212 ? -19.170 -2.771 12.573 1.00 89.62 212 LEU A CA 1
ATOM 1514 C C . LEU A 1 212 ? -20.425 -3.355 11.908 1.00 89.62 212 LEU A C 1
ATOM 1516 O O . LEU A 1 212 ? -20.974 -4.342 12.394 1.00 89.62 212 LEU A O 1
ATOM 1520 N N . THR A 1 213 ? -20.871 -2.765 10.797 1.00 86.31 213 THR A N 1
ATOM 1521 C CA . THR A 1 213 ? -22.060 -3.210 10.047 1.00 86.31 213 THR A CA 1
ATOM 1522 C C . THR A 1 213 ? -21.739 -4.160 8.894 1.00 86.31 213 THR A C 1
ATOM 1524 O O . THR A 1 213 ? -22.642 -4.826 8.385 1.00 86.31 213 THR A O 1
ATOM 1527 N N . ALA A 1 214 ? -20.466 -4.266 8.510 1.00 74.06 214 ALA A N 1
ATOM 1528 C CA . ALA A 1 214 ? -19.941 -5.175 7.501 1.00 74.06 214 ALA A CA 1
ATOM 1529 C C . ALA A 1 214 ? -19.990 -6.643 7.966 1.00 74.06 214 ALA A C 1
ATOM 1531 O O . ALA A 1 214 ? -18.966 -7.273 8.219 1.00 74.06 214 ALA A O 1
ATOM 1532 N N . GLY A 1 215 ? -21.198 -7.192 8.077 1.00 57.53 215 GLY A N 1
ATOM 1533 C CA . GLY A 1 215 ? -21.459 -8.626 7.970 1.00 57.53 215 GLY A CA 1
ATOM 1534 C C . GLY A 1 215 ? -21.713 -9.018 6.506 1.00 57.53 215 GLY A C 1
ATOM 1535 O O . GLY A 1 215 ? -21.932 -8.141 5.662 1.00 57.53 215 GLY A O 1
ATOM 1536 N N . PRO A 1 216 ? -21.692 -10.317 6.155 1.00 43.84 216 PRO A N 1
ATOM 1537 C CA . PRO A 1 216 ? -21.991 -10.745 4.796 1.00 43.84 216 PRO A CA 1
ATOM 1538 C C . PRO A 1 216 ? -23.418 -10.312 4.431 1.00 43.84 216 PRO A C 1
ATOM 1540 O O . PRO A 1 216 ? -24.345 -10.535 5.206 1.00 43.84 216 PRO A O 1
ATOM 1543 N N . ALA A 1 217 ? -23.542 -9.654 3.273 1.00 40.09 217 ALA A N 1
ATOM 1544 C CA . ALA A 1 217 ? -24.760 -9.245 2.568 1.00 40.09 217 ALA A CA 1
ATOM 1545 C C . ALA A 1 217 ? -26.086 -9.495 3.313 1.00 40.09 217 ALA A C 1
ATOM 1547 O O . ALA A 1 217 ? -26.498 -10.642 3.456 1.00 40.09 217 ALA A O 1
ATOM 1548 N N . ALA A 1 218 ? -26.758 -8.411 3.724 1.00 38.59 218 ALA A N 1
ATOM 1549 C CA . ALA A 1 218 ? -28.177 -8.328 4.095 1.00 38.59 218 ALA A CA 1
ATOM 1550 C C . ALA A 1 218 ? -28.916 -9.684 4.214 1.00 38.59 218 ALA A C 1
ATOM 1552 O O . ALA A 1 218 ? -29.677 -10.057 3.323 1.00 38.59 218 ALA A O 1
ATOM 1553 N N . GLY A 1 219 ? -28.691 -10.432 5.303 1.00 40.84 219 GLY A N 1
ATOM 1554 C CA . GLY A 1 219 ? -29.471 -11.647 5.577 1.00 40.84 219 GLY A CA 1
ATOM 1555 C C . GLY A 1 219 ? -28.771 -12.807 6.284 1.00 40.84 219 GLY A C 1
ATOM 1556 O O . GLY A 1 219 ? -29.473 -13.691 6.767 1.00 40.84 219 GLY A O 1
ATOM 1557 N N . ALA A 1 220 ? -27.442 -12.829 6.413 1.00 36.91 220 ALA A N 1
ATOM 1558 C CA . ALA A 1 220 ? -26.750 -13.863 7.188 1.00 36.91 220 ALA A CA 1
ATOM 1559 C C . ALA A 1 220 ? -26.040 -13.251 8.402 1.00 36.91 220 ALA A C 1
ATOM 1561 O O . ALA A 1 220 ? -25.156 -12.411 8.264 1.00 36.91 220 ALA A O 1
ATOM 1562 N N . ALA A 1 221 ? -26.434 -13.680 9.602 1.00 35.62 221 ALA A N 1
ATOM 1563 C CA . ALA A 1 221 ? -25.797 -13.315 10.862 1.00 35.62 221 ALA A CA 1
ATOM 1564 C C . ALA A 1 221 ? -24.358 -13.869 10.917 1.00 35.62 221 ALA A C 1
ATOM 1566 O O . ALA A 1 221 ? -24.117 -14.971 11.403 1.00 35.62 221 ALA A O 1
ATOM 1567 N N . GLY A 1 222 ? -23.408 -13.107 10.378 1.00 45.41 222 GLY A N 1
ATOM 1568 C CA . GLY A 1 222 ? -21.968 -13.289 10.527 1.00 45.41 222 GLY A CA 1
ATOM 1569 C C . GLY A 1 222 ? -21.382 -11.964 10.998 1.00 45.41 222 GLY A C 1
ATOM 1570 O O . GLY A 1 222 ? -21.570 -10.950 10.334 1.00 45.41 222 GLY A O 1
ATOM 1571 N N . ALA A 1 223 ? -20.781 -11.975 12.187 1.00 55.56 223 ALA A N 1
ATOM 1572 C CA . ALA A 1 223 ? -20.396 -10.803 12.968 1.00 55.56 223 ALA A CA 1
ATOM 1573 C C . ALA A 1 223 ? -19.600 -9.772 12.151 1.00 55.56 223 ALA A C 1
ATOM 1575 O O . ALA A 1 223 ? -18.648 -10.141 11.464 1.00 55.56 223 ALA A O 1
ATOM 1576 N N . GLY A 1 224 ? -19.972 -8.491 12.266 1.00 73.00 224 GLY A N 1
ATOM 1577 C CA . GLY A 1 224 ? -19.120 -7.380 11.845 1.00 73.00 224 GLY A CA 1
ATOM 1578 C C . GLY A 1 224 ? -17.768 -7.398 12.566 1.00 73.00 224 GLY A C 1
ATOM 1579 O O . GLY A 1 224 ? -17.384 -8.385 13.203 1.00 73.00 224 GLY A O 1
ATOM 1580 N N . ALA A 1 225 ? -17.015 -6.309 12.469 1.00 83.50 225 ALA A N 1
ATOM 1581 C CA . ALA A 1 225 ? -15.738 -6.223 13.163 1.00 83.50 225 ALA A CA 1
ATOM 1582 C C . ALA A 1 225 ? -15.889 -6.549 14.660 1.00 83.50 225 ALA A C 1
ATOM 1584 O O . ALA A 1 225 ? -16.758 -5.997 15.338 1.00 83.50 225 ALA A O 1
ATOM 1585 N N . ASP A 1 226 ? -15.033 -7.430 15.178 1.00 87.44 226 ASP A N 1
ATOM 1586 C CA . ASP A 1 226 ? -14.967 -7.724 16.605 1.00 87.44 226 ASP A CA 1
ATOM 1587 C C . ASP A 1 226 ? -14.490 -6.468 17.346 1.00 87.44 226 ASP A C 1
ATOM 1589 O O . ASP A 1 226 ? -13.314 -6.087 17.316 1.00 87.44 226 ASP A O 1
ATOM 1593 N N . VAL A 1 227 ? -15.445 -5.813 18.009 1.00 88.25 227 VAL A N 1
ATOM 1594 C CA . VAL A 1 227 ? -15.251 -4.564 18.750 1.00 88.25 227 VAL A CA 1
ATOM 1595 C C . VAL A 1 227 ? -14.204 -4.698 19.863 1.00 88.25 227 VAL A C 1
ATOM 1597 O O . VAL A 1 227 ? -13.519 -3.724 20.197 1.00 88.25 227 VAL A O 1
ATOM 1600 N N . ASN A 1 228 ? -14.024 -5.912 20.391 1.00 87.19 228 ASN A N 1
ATOM 1601 C CA . ASN A 1 228 ? -13.133 -6.216 21.505 1.00 87.19 228 ASN A CA 1
ATOM 1602 C C . ASN A 1 228 ? -11.871 -6.977 21.081 1.00 87.19 228 ASN A C 1
ATOM 1604 O O . ASN A 1 228 ? -11.101 -7.389 21.951 1.00 87.19 228 ASN A O 1
ATOM 1608 N N . ALA A 1 229 ? -11.611 -7.094 19.774 1.00 87.00 229 ALA A N 1
ATOM 1609 C CA . ALA A 1 229 ? -10.419 -7.752 19.260 1.00 87.00 229 ALA A CA 1
ATOM 1610 C C . ALA A 1 229 ? -9.137 -7.161 19.866 1.00 87.00 229 ALA A C 1
ATOM 1612 O O . ALA A 1 229 ? -8.910 -5.940 19.874 1.00 87.00 229 ALA A O 1
ATOM 1613 N N . GLU A 1 230 ? -8.266 -8.048 20.342 1.00 82.31 230 GLU A N 1
ATOM 1614 C CA . GLU A 1 230 ? -6.967 -7.665 20.878 1.00 82.31 230 GLU A CA 1
ATOM 1615 C C . GLU A 1 230 ? -6.023 -7.225 19.753 1.00 82.31 230 GLU A C 1
ATOM 1617 O O . GLU A 1 230 ? -5.953 -7.821 18.676 1.00 82.31 230 GLU A O 1
ATOM 1622 N N . GLY A 1 231 ? -5.292 -6.135 19.989 1.00 75.25 231 GLY A N 1
ATOM 1623 C CA . GLY A 1 231 ? -4.296 -5.642 19.043 1.00 75.25 231 GLY A CA 1
ATOM 1624 C C . GLY A 1 231 ? -2.993 -6.439 19.085 1.00 75.25 231 GLY A C 1
ATOM 1625 O O . GLY A 1 231 ? -2.835 -7.425 19.802 1.00 75.25 231 GLY A O 1
ATOM 1626 N N . SER A 1 232 ? -1.995 -5.969 18.338 1.00 77.62 232 SER A N 1
ATOM 1627 C CA . SER A 1 232 ? -0.686 -6.631 18.297 1.00 77.62 232 SER A CA 1
ATOM 1628 C C . SER A 1 232 ? -0.001 -6.715 19.664 1.00 77.62 232 SER A C 1
ATOM 1630 O O . SER A 1 232 ? -0.084 -5.799 20.476 1.00 77.62 232 SER A O 1
ATOM 1632 N N . ARG A 1 233 ? 0.815 -7.750 19.892 1.00 68.62 233 ARG A N 1
ATOM 1633 C CA . ARG A 1 233 ? 1.536 -7.964 21.165 1.00 68.62 233 ARG A CA 1
ATOM 1634 C C . ARG A 1 233 ? 2.289 -6.726 21.676 1.00 68.62 233 ARG A C 1
ATOM 1636 O O . ARG A 1 233 ? 2.385 -6.520 22.881 1.00 68.62 233 ARG A O 1
ATOM 1643 N N . PHE A 1 234 ? 2.813 -5.909 20.760 1.00 60.62 234 PHE A N 1
ATOM 1644 C CA . PHE A 1 234 ? 3.653 -4.744 21.061 1.00 60.62 234 PHE A CA 1
ATOM 1645 C C . PHE A 1 234 ? 2.982 -3.379 20.821 1.00 60.62 234 PHE A C 1
ATOM 1647 O O . PHE A 1 234 ? 3.680 -2.373 20.867 1.00 60.62 234 PHE A O 1
ATOM 1654 N N . LYS A 1 235 ? 1.658 -3.339 20.595 1.00 64.12 235 LYS A N 1
ATOM 1655 C CA . LYS A 1 235 ? 0.778 -2.148 20.641 1.00 64.12 235 LYS A CA 1
ATOM 1656 C C . LYS A 1 235 ? -0.703 -2.576 20.816 1.00 64.12 235 LYS A C 1
ATOM 1658 O O . LYS A 1 235 ? -1.589 -2.097 20.120 1.00 64.12 235 LYS A O 1
ATOM 1663 N N . GLY A 1 236 ? -0.969 -3.488 21.751 1.00 61.81 236 GLY A N 1
ATOM 1664 C CA . GLY A 1 236 ? -2.180 -4.326 21.780 1.00 61.81 236 GLY A CA 1
ATOM 1665 C C . GLY A 1 236 ? -3.412 -3.755 22.470 1.00 61.81 236 GLY A C 1
ATOM 1666 O O . GLY A 1 236 ? -4.072 -4.475 23.214 1.00 61.81 236 GLY A O 1
ATOM 1667 N N . GLY A 1 237 ? -3.703 -2.470 22.279 1.00 77.81 237 GLY A N 1
ATOM 1668 C CA . GLY A 1 237 ? -4.980 -1.903 22.719 1.00 77.81 237 GLY A CA 1
ATOM 1669 C C . GLY A 1 237 ? -6.146 -2.423 21.869 1.00 77.81 237 GLY A C 1
ATOM 1670 O O . GLY A 1 237 ? -5.944 -2.824 20.727 1.00 77.81 237 GLY A O 1
ATOM 1671 N N . ARG A 1 238 ? -7.364 -2.405 22.421 1.00 88.75 238 ARG A N 1
ATOM 1672 C CA . ARG A 1 238 ? -8.614 -2.625 21.661 1.00 88.75 238 ARG A CA 1
ATOM 1673 C C . ARG A 1 238 ? -8.977 -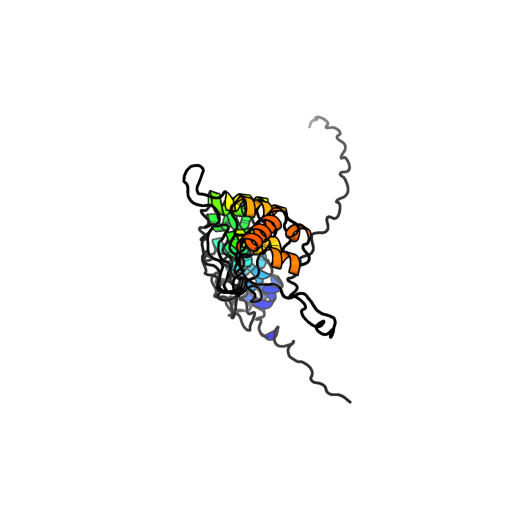1.374 20.847 1.00 88.75 238 ARG A C 1
ATOM 1675 O O . ARG A 1 238 ? -8.376 -0.317 21.043 1.00 88.75 238 ARG A O 1
ATOM 1682 N N . ALA A 1 239 ? -10.002 -1.453 19.998 1.00 89.25 239 ALA A N 1
ATOM 1683 C CA . ALA A 1 239 ? -10.485 -0.308 19.215 1.00 89.25 239 ALA A CA 1
ATOM 1684 C C . ALA A 1 239 ? -10.799 0.927 20.084 1.00 89.25 239 ALA A C 1
ATOM 1686 O O . ALA A 1 239 ? -10.386 2.036 19.750 1.00 89.25 239 ALA A O 1
ATOM 1687 N N . LEU A 1 240 ? -11.413 0.727 21.258 1.00 88.75 240 LEU A N 1
ATOM 1688 C CA . LEU A 1 240 ? -11.712 1.817 22.194 1.00 88.75 240 LEU A CA 1
ATOM 1689 C C . LEU A 1 240 ? -10.446 2.508 22.729 1.00 88.75 240 LEU A C 1
ATOM 1691 O O . LEU A 1 240 ? -10.433 3.722 22.900 1.00 88.75 240 LEU A O 1
ATOM 1695 N N . HIS A 1 241 ? -9.355 1.762 22.932 1.00 86.19 241 HIS A N 1
ATOM 1696 C CA . HIS A 1 241 ? -8.071 2.346 23.334 1.00 86.19 241 HIS A CA 1
ATOM 1697 C C . HIS A 1 241 ? -7.477 3.200 22.218 1.00 86.19 241 HIS A C 1
ATOM 1699 O O . HIS A 1 241 ? -6.939 4.266 22.492 1.00 86.19 241 HIS A O 1
ATOM 1705 N N . ALA A 1 242 ? -7.586 2.741 20.969 1.00 88.25 242 ALA A N 1
ATOM 1706 C CA . ALA A 1 242 ? -7.112 3.477 19.805 1.00 88.25 242 ALA A CA 1
ATOM 1707 C C . ALA A 1 242 ? -7.898 4.786 19.599 1.00 88.25 242 ALA A C 1
ATOM 1709 O O . ALA A 1 242 ? -7.285 5.834 19.408 1.00 88.25 242 ALA A O 1
ATOM 1710 N N . ALA A 1 243 ? -9.230 4.745 19.724 1.00 89.94 243 ALA A N 1
ATOM 1711 C CA . ALA A 1 243 ? -10.083 5.935 19.667 1.00 89.94 243 ALA A CA 1
ATOM 1712 C C . ALA A 1 243 ? -9.769 6.926 20.798 1.00 89.94 243 ALA A C 1
ATOM 1714 O O . ALA A 1 243 ? -9.638 8.127 20.560 1.00 89.94 243 ALA A O 1
ATOM 1715 N N . ALA A 1 244 ? -9.577 6.416 22.017 1.00 86.81 244 ALA A N 1
ATOM 1716 C CA . ALA A 1 244 ? -9.208 7.219 23.174 1.00 86.81 244 ALA A CA 1
ATOM 1717 C C . ALA A 1 244 ? -7.794 7.818 23.066 1.00 86.81 244 ALA A C 1
ATOM 1719 O O . ALA A 1 244 ? -7.586 8.948 23.504 1.00 86.81 244 ALA A O 1
ATOM 1720 N N . GLU A 1 245 ? -6.834 7.109 22.454 1.00 83.62 245 GLU A N 1
ATOM 1721 C CA . GLU A 1 245 ? -5.496 7.649 22.155 1.00 83.62 245 GLU A CA 1
ATOM 1722 C C . GLU A 1 245 ? -5.554 8.859 21.231 1.00 83.62 245 GLU A C 1
ATOM 1724 O O . GLU A 1 245 ? -4.741 9.770 21.374 1.00 83.62 245 GLU A O 1
ATOM 1729 N N . GLY A 1 246 ? -6.456 8.805 20.247 1.00 83.00 246 GLY A N 1
ATOM 1730 C CA . GLY A 1 246 ? -6.637 9.842 19.238 1.00 83.00 246 GLY A CA 1
ATOM 1731 C C . GLY A 1 246 ? -7.586 10.963 19.661 1.00 83.00 246 GLY A C 1
ATOM 1732 O O . GLY A 1 246 ? -7.686 11.957 18.949 1.00 83.00 246 GLY A O 1
ATOM 1733 N N . GLY A 1 247 ? -8.272 10.824 20.801 1.00 85.44 247 GLY A N 1
ATOM 1734 C CA . GLY A 1 247 ? -9.236 11.812 21.288 1.00 85.44 247 GLY A CA 1
ATOM 1735 C C . GLY A 1 247 ? -10.567 11.816 20.525 1.00 85.44 247 GLY A C 1
ATOM 1736 O O . GLY A 1 247 ? -11.275 12.821 20.526 1.00 85.44 247 GLY A O 1
ATOM 1737 N N . HIS A 1 248 ? -10.927 10.714 19.863 1.00 88.88 248 HIS A N 1
ATOM 1738 C CA . HIS A 1 248 ? -12.059 10.665 18.931 1.00 88.88 248 HIS A CA 1
ATOM 1739 C C . HIS A 1 248 ? -13.385 10.351 19.633 1.00 88.88 248 HIS A C 1
ATOM 1741 O O . HIS A 1 248 ? -13.859 9.217 19.608 1.00 88.88 248 HIS A O 1
ATOM 1747 N N . VAL A 1 249 ? -14.009 11.371 20.230 1.00 87.25 249 VAL A N 1
ATOM 1748 C CA . VAL A 1 249 ? -15.261 11.271 21.016 1.00 87.25 249 VAL A CA 1
ATOM 1749 C C . VAL A 1 249 ? -16.362 10.495 20.281 1.00 87.25 249 VAL A C 1
ATOM 1751 O O . VAL A 1 249 ? -16.882 9.519 20.816 1.00 87.25 249 VAL A O 1
ATOM 1754 N N . ARG A 1 250 ? -16.674 10.870 19.032 1.00 88.88 250 ARG A N 1
ATOM 1755 C CA . ARG A 1 250 ? -17.730 10.212 18.240 1.00 88.88 250 ARG A CA 1
ATOM 1756 C C . ARG A 1 250 ? -17.438 8.730 18.004 1.00 88.88 250 ARG A C 1
ATOM 1758 O O . ARG A 1 250 ? -18.337 7.905 18.086 1.00 88.88 250 ARG A O 1
ATOM 1765 N N . VAL A 1 251 ? -16.180 8.381 17.738 1.00 90.69 251 VAL A N 1
ATOM 1766 C CA . VAL A 1 251 ? -15.785 6.979 17.558 1.00 90.69 251 VAL A CA 1
ATOM 1767 C C . VAL A 1 251 ? -15.909 6.212 18.873 1.00 90.69 251 VAL A C 1
ATOM 1769 O O . VAL A 1 251 ? -16.411 5.091 18.866 1.00 90.69 251 VAL A O 1
ATOM 1772 N N . CYS A 1 252 ? -15.512 6.808 20.002 1.00 88.31 252 CYS A N 1
ATOM 1773 C CA . CYS A 1 252 ? -15.724 6.210 21.319 1.00 88.31 252 CYS A CA 1
ATOM 1774 C C . CYS A 1 252 ? -17.210 5.914 21.563 1.00 88.31 252 CYS A C 1
ATOM 1776 O O . CYS A 1 252 ? -17.536 4.807 21.975 1.00 88.31 252 CYS A O 1
ATOM 1778 N N . GLU A 1 253 ? -18.114 6.847 21.251 1.00 87.25 253 GLU A N 1
ATOM 1779 C CA . GLU A 1 253 ? -19.565 6.637 21.388 1.00 87.25 253 GLU A CA 1
ATOM 1780 C C . GLU A 1 253 ? -20.063 5.483 20.521 1.00 87.25 253 GLU A C 1
ATOM 1782 O O . GLU A 1 253 ? -20.769 4.606 21.023 1.00 87.25 253 GLU A O 1
ATOM 1787 N N . THR A 1 254 ? -19.654 5.438 19.251 1.00 89.56 254 THR A N 1
ATOM 1788 C CA . THR A 1 254 ? -20.021 4.350 18.336 1.00 89.56 254 THR A CA 1
ATOM 1789 C C . THR A 1 254 ? -19.531 2.996 18.853 1.00 89.56 254 THR A C 1
ATOM 1791 O O . THR A 1 254 ? -20.293 2.031 18.874 1.00 89.56 254 THR A O 1
ATOM 1794 N N . LEU A 1 255 ? -18.283 2.914 19.321 1.00 88.50 255 LEU A N 1
ATOM 1795 C CA . LEU A 1 255 ? -17.709 1.679 19.863 1.00 88.50 255 LEU A CA 1
ATOM 1796 C C . LEU A 1 255 ? -18.402 1.243 21.162 1.00 88.50 255 LEU A C 1
ATOM 1798 O O . LEU A 1 255 ? -18.694 0.061 21.333 1.00 88.50 255 LEU A O 1
ATOM 1802 N N . LEU A 1 256 ? -18.705 2.180 22.063 1.00 86.12 256 LEU A N 1
ATOM 1803 C CA . LEU A 1 256 ? -19.442 1.905 23.301 1.00 86.12 256 LEU A CA 1
ATOM 1804 C C . LEU A 1 256 ? -20.865 1.420 23.006 1.00 86.12 256 LEU A C 1
ATOM 1806 O O . LEU A 1 256 ? -21.315 0.443 23.604 1.00 86.12 256 LEU A O 1
ATOM 1810 N N . GLY A 1 257 ? -21.545 2.046 22.043 1.00 84.75 257 GLY A N 1
ATOM 1811 C CA . GLY A 1 257 ? -22.851 1.602 21.553 1.00 84.75 257 GLY A CA 1
ATOM 1812 C C . GLY A 1 257 ? -22.816 0.206 20.924 1.00 84.75 257 GLY A C 1
ATOM 1813 O O . GLY A 1 257 ? -23.789 -0.536 21.028 1.00 84.75 257 GLY A O 1
ATOM 1814 N N . ALA A 1 258 ? -21.680 -0.179 20.336 1.00 84.94 258 ALA A N 1
ATOM 1815 C CA . ALA A 1 258 ? -21.439 -1.506 19.775 1.00 84.94 258 ALA A CA 1
ATOM 1816 C C . ALA A 1 258 ? -20.964 -2.555 20.805 1.00 84.94 258 ALA A C 1
ATOM 1818 O O . ALA A 1 258 ? -20.718 -3.700 20.430 1.00 84.94 258 ALA A O 1
ATOM 1819 N N . GLY A 1 259 ? -20.849 -2.202 22.092 1.00 84.44 259 GLY A N 1
ATOM 1820 C CA . GLY A 1 259 ? -20.471 -3.136 23.159 1.00 84.44 259 GLY A CA 1
ATOM 1821 C C . GLY A 1 259 ? -18.967 -3.238 23.434 1.00 84.44 259 GLY A C 1
ATOM 1822 O O . GLY A 1 259 ? -18.500 -4.277 23.909 1.00 84.44 259 GLY A O 1
ATOM 1823 N N . ALA A 1 260 ? -18.196 -2.185 23.148 1.00 85.81 260 ALA A N 1
ATOM 1824 C CA . ALA A 1 260 ? -16.788 -2.120 23.529 1.00 85.81 260 ALA A CA 1
ATOM 1825 C C . ALA A 1 260 ? -16.596 -2.200 25.054 1.00 85.81 260 ALA A C 1
ATOM 1827 O O . ALA A 1 260 ? -17.238 -1.482 25.825 1.00 85.81 260 ALA A O 1
ATOM 1828 N N . GLU A 1 261 ? -15.657 -3.034 25.493 1.00 83.19 261 GLU A N 1
ATOM 1829 C CA . GLU A 1 261 ? -15.292 -3.170 26.902 1.00 83.19 261 GLU A CA 1
ATOM 1830 C C . GLU A 1 261 ? -14.541 -1.926 27.407 1.00 83.19 261 GLU A C 1
ATOM 1832 O O . GLU A 1 261 ? -13.448 -1.597 26.938 1.00 83.19 261 GLU A O 1
ATOM 1837 N N . ILE A 1 262 ? -15.108 -1.256 28.413 1.00 78.88 262 ILE A N 1
ATOM 1838 C CA . ILE A 1 262 ? -14.579 -0.002 28.981 1.00 78.88 262 ILE A CA 1
ATOM 1839 C C . ILE A 1 262 ? -13.352 -0.246 29.866 1.00 78.88 262 ILE A C 1
ATOM 1841 O O . ILE A 1 262 ? -12.358 0.477 29.789 1.00 78.88 262 ILE A O 1
ATOM 1845 N N . GLU A 1 263 ? -13.429 -1.276 30.709 1.00 77.81 263 GLU A N 1
ATOM 1846 C CA . GLU A 1 263 ? -12.436 -1.580 31.751 1.00 77.81 263 GLU A CA 1
ATOM 1847 C C . GLU A 1 263 ? -11.373 -2.580 31.287 1.00 77.81 263 GLU A C 1
ATOM 1849 O O . GLU A 1 263 ? -10.555 -3.051 32.078 1.00 77.81 263 GLU A O 1
ATOM 1854 N N . ALA A 1 264 ? -11.378 -2.938 30.005 1.00 77.50 264 ALA A N 1
ATOM 1855 C CA . ALA A 1 264 ? -10.384 -3.856 29.496 1.00 77.50 264 ALA A CA 1
ATOM 1856 C C . ALA A 1 264 ? -9.011 -3.180 29.500 1.00 77.50 264 ALA A C 1
ATOM 1858 O O . ALA A 1 264 ? -8.859 -2.079 28.980 1.00 77.50 264 ALA A O 1
ATOM 1859 N N . GLY A 1 265 ? -8.001 -3.834 30.069 1.00 71.00 265 GLY A N 1
ATOM 1860 C CA . GLY A 1 265 ? -6.638 -3.318 30.032 1.00 71.00 265 GLY A CA 1
ATOM 1861 C C . GLY A 1 265 ? -6.031 -3.450 28.635 1.00 71.00 265 GLY A C 1
ATOM 1862 O O . GLY A 1 265 ? -6.178 -4.486 27.977 1.00 71.00 265 GLY A O 1
ATOM 1863 N N . ALA A 1 266 ? -5.310 -2.426 28.183 1.00 65.75 266 ALA A N 1
ATOM 1864 C CA . ALA A 1 266 ? -4.476 -2.521 26.994 1.00 65.75 266 ALA A CA 1
ATOM 1865 C C . ALA A 1 266 ? -3.416 -3.618 27.184 1.00 65.75 266 ALA A C 1
ATOM 1867 O O . ALA A 1 266 ? -2.752 -3.679 28.223 1.00 65.75 266 ALA A O 1
ATOM 1868 N N . GLY A 1 267 ? -3.219 -4.474 26.176 1.00 62.59 267 GLY A N 1
ATOM 1869 C CA . GLY A 1 267 ? -2.180 -5.501 26.222 1.00 62.59 267 GLY A CA 1
ATOM 1870 C C . GLY A 1 267 ? -0.790 -4.906 26.496 1.00 62.59 267 GLY A C 1
ATOM 1871 O O . GLY A 1 267 ? -0.538 -3.726 26.238 1.00 62.59 267 GLY A O 1
ATOM 1872 N N . ALA A 1 268 ? 0.140 -5.734 26.986 1.00 55.03 268 ALA A N 1
ATOM 1873 C CA . ALA A 1 268 ? 1.474 -5.333 27.465 1.00 55.03 268 ALA A CA 1
ATOM 1874 C C . ALA A 1 268 ? 2.282 -4.407 26.519 1.00 55.03 268 ALA A C 1
ATOM 1876 O O . ALA A 1 268 ? 3.196 -3.713 26.961 1.00 55.03 268 ALA A O 1
ATOM 1877 N N . GLY A 1 269 ? 1.940 -4.360 25.229 1.00 52.88 269 GLY A N 1
ATOM 1878 C CA . GLY A 1 269 ? 2.548 -3.495 24.221 1.00 52.88 269 GLY A CA 1
ATOM 1879 C C . GLY A 1 269 ? 2.254 -1.992 24.321 1.00 52.88 269 GLY A C 1
ATOM 1880 O O . GLY A 1 269 ? 2.994 -1.202 23.743 1.00 52.88 269 GLY A O 1
ATOM 1881 N N . TRP A 1 270 ? 1.217 -1.564 25.044 1.00 53.38 270 TRP A N 1
ATOM 1882 C CA . TRP A 1 270 ? 0.863 -0.143 25.203 1.00 53.38 270 TRP A CA 1
ATOM 1883 C C . TRP A 1 270 ? 1.455 0.434 26.499 1.00 53.38 270 TRP A C 1
ATOM 1885 O O . TRP A 1 270 ? 0.769 0.682 27.487 1.00 53.38 270 TRP A O 1
ATOM 1895 N N . GLY A 1 271 ? 2.783 0.572 26.541 1.00 51.28 271 GLY A N 1
ATOM 1896 C CA . GLY A 1 271 ? 3.476 1.157 27.699 1.00 51.28 271 GLY A CA 1
ATOM 1897 C C . GLY A 1 271 ? 3.432 0.311 28.980 1.00 51.28 271 GLY A C 1
ATOM 1898 O O . GLY A 1 271 ? 3.674 0.843 30.061 1.00 51.28 271 GLY A O 1
ATOM 1899 N N . GLY A 1 272 ? 3.132 -0.990 28.874 1.00 49.03 272 GLY A N 1
ATOM 1900 C CA . GLY A 1 272 ? 3.343 -1.975 29.940 1.00 49.03 272 GLY A CA 1
ATOM 1901 C C . GLY A 1 272 ? 2.458 -1.854 31.183 1.00 49.03 272 GLY A C 1
ATOM 1902 O O . GLY A 1 272 ? 2.778 -2.481 32.187 1.00 49.03 272 GLY A O 1
ATOM 1903 N N . ARG A 1 273 ? 1.372 -1.067 31.158 1.00 57.09 273 ARG A N 1
ATOM 1904 C CA . ARG A 1 273 ? 0.578 -0.778 32.370 1.00 57.09 273 ARG A CA 1
ATOM 1905 C C . ARG A 1 273 ? -0.859 -1.296 32.388 1.00 57.09 273 ARG A C 1
ATOM 1907 O O . ARG A 1 273 ? -1.560 -0.999 33.346 1.00 57.09 273 ARG A O 1
ATOM 1914 N N . GLY A 1 274 ? -1.307 -2.053 31.381 1.00 66.88 274 GLY A N 1
ATOM 1915 C CA . GLY A 1 274 ? -2.684 -2.572 31.383 1.00 66.88 274 GLY A CA 1
ATOM 1916 C C . GLY A 1 274 ? -3.728 -1.455 31.440 1.00 66.88 274 GLY A C 1
ATOM 1917 O O . GLY A 1 274 ? -4.740 -1.602 32.113 1.00 66.88 274 GLY A O 1
ATOM 1918 N N . GLN A 1 275 ? -3.432 -0.306 30.824 1.00 73.44 275 GLN A N 1
ATOM 1919 C CA . GLN A 1 275 ? -4.235 0.902 30.992 1.00 73.44 275 GLN A CA 1
ATOM 1920 C C . GLN A 1 275 ? -5.602 0.742 30.344 1.00 73.44 275 GLN A C 1
ATOM 1922 O O . GLN A 1 275 ? -5.684 0.173 29.260 1.00 73.44 275 GLN A O 1
ATOM 1927 N N . THR A 1 276 ? -6.643 1.275 30.979 1.00 83.38 276 THR A N 1
ATOM 1928 C CA . THR A 1 276 ? -7.974 1.364 30.365 1.00 83.38 276 THR A CA 1
ATOM 1929 C C . THR A 1 276 ? -8.006 2.478 29.321 1.00 83.38 276 THR A C 1
ATOM 1931 O O . THR A 1 276 ? -7.195 3.410 29.366 1.00 83.38 276 THR A O 1
ATOM 1934 N N . ALA A 1 277 ? -8.982 2.446 28.412 1.00 79.38 277 ALA A N 1
ATOM 1935 C CA . ALA A 1 277 ? -9.152 3.493 27.403 1.00 79.38 277 ALA A CA 1
ATOM 1936 C C . ALA A 1 277 ? -9.258 4.901 28.029 1.00 79.38 277 ALA A C 1
ATOM 1938 O O . ALA A 1 277 ? -8.661 5.852 27.528 1.00 79.38 277 ALA A O 1
ATOM 1939 N N . LEU A 1 278 ? -9.919 5.021 29.187 1.00 75.56 278 LEU A N 1
ATOM 1940 C CA . LEU A 1 278 ? -10.012 6.272 29.946 1.00 75.56 278 LEU A CA 1
ATOM 1941 C C . LEU A 1 278 ? -8.637 6.791 30.398 1.00 75.56 278 LEU A C 1
ATOM 1943 O O . LEU A 1 278 ? -8.334 7.977 30.266 1.00 75.56 278 LEU A O 1
ATOM 1947 N N . GLN A 1 279 ? -7.786 5.902 30.913 1.00 75.69 279 GLN A N 1
ATOM 1948 C CA . GLN A 1 279 ? -6.428 6.259 31.327 1.00 75.69 279 GLN A CA 1
ATOM 1949 C C . GLN A 1 279 ? -5.559 6.653 30.129 1.00 75.69 279 GLN A C 1
ATOM 1951 O O . GLN A 1 279 ? -4.719 7.544 30.253 1.00 75.69 279 GLN A O 1
ATOM 1956 N N . CYS A 1 280 ? -5.775 6.027 28.970 1.00 76.06 280 CYS A N 1
ATOM 1957 C CA . CYS A 1 280 ? -5.111 6.390 27.722 1.00 76.06 280 CYS A CA 1
ATOM 1958 C C . CYS A 1 280 ? -5.499 7.802 27.251 1.00 76.06 280 CYS A C 1
ATOM 1960 O O . CYS A 1 280 ? -4.606 8.586 26.927 1.00 76.06 280 CYS A O 1
ATOM 1962 N N . ALA A 1 281 ? -6.793 8.146 27.280 1.00 78.81 281 ALA A N 1
ATOM 1963 C CA . ALA A 1 281 ? -7.279 9.491 26.957 1.00 78.81 281 ALA A CA 1
ATOM 1964 C C . ALA A 1 281 ? -6.705 10.550 27.910 1.00 78.81 281 ALA A C 1
ATOM 1966 O O . ALA A 1 281 ? -6.137 11.548 27.464 1.00 78.81 281 ALA A O 1
ATOM 1967 N N . ALA A 1 282 ? -6.770 10.300 29.222 1.00 77.12 282 ALA A N 1
ATOM 1968 C CA . ALA A 1 282 ? -6.241 11.213 30.235 1.00 77.12 282 ALA A CA 1
ATOM 1969 C C . ALA A 1 282 ? -4.721 11.416 30.099 1.00 77.12 282 ALA A C 1
ATOM 1971 O O . ALA A 1 282 ? -4.231 12.539 30.190 1.00 77.12 282 ALA A O 1
ATOM 1972 N N . ALA A 1 283 ? -3.961 10.354 29.807 1.00 74.19 283 ALA A N 1
ATOM 1973 C CA . ALA A 1 283 ? -2.513 10.443 29.598 1.00 74.19 283 ALA A CA 1
ATOM 1974 C C . ALA A 1 283 ? -2.118 11.283 28.369 1.00 74.19 283 ALA A C 1
ATOM 1976 O O . ALA A 1 283 ? -0.981 11.752 28.293 1.00 74.19 283 ALA A O 1
ATOM 1977 N N . ARG A 1 284 ? -3.030 11.459 27.405 1.00 76.19 284 ARG A N 1
ATOM 1978 C CA . ARG A 1 284 ? -2.840 12.284 26.203 1.00 76.19 284 ARG A CA 1
ATOM 1979 C C . ARG A 1 284 ? -3.490 13.668 26.299 1.00 76.19 284 ARG A C 1
ATOM 1981 O O . ARG A 1 284 ? -3.340 14.451 25.369 1.00 76.19 284 ARG A O 1
ATOM 1988 N N . GLY A 1 285 ? -4.143 13.989 27.420 1.00 76.56 285 GLY A N 1
ATOM 1989 C CA . GLY A 1 285 ? -4.824 15.271 27.631 1.00 76.56 285 GLY A CA 1
ATOM 1990 C C . GLY A 1 285 ? -6.152 15.397 26.880 1.00 76.56 285 GLY A C 1
ATOM 1991 O O . GLY A 1 285 ? -6.586 16.505 26.576 1.00 76.56 285 GLY A O 1
ATOM 1992 N N . HIS A 1 286 ? -6.790 14.275 26.535 1.00 77.81 286 HIS A N 1
ATOM 1993 C CA . HIS A 1 286 ? -8.098 14.259 25.878 1.00 77.81 286 HIS A CA 1
ATOM 1994 C C . HIS A 1 286 ? -9.221 14.290 26.917 1.00 77.81 286 HIS A C 1
ATOM 1996 O O . HIS A 1 286 ? -9.913 13.294 27.149 1.00 77.81 286 HIS A O 1
ATOM 2002 N N . ASP A 1 287 ? -9.386 15.454 27.545 1.00 74.31 287 ASP A N 1
ATOM 2003 C CA . ASP A 1 287 ? -10.316 15.655 28.659 1.00 74.31 287 ASP A CA 1
ATOM 2004 C C . ASP A 1 287 ? -11.775 15.398 28.266 1.00 74.31 287 ASP A C 1
ATOM 2006 O O . ASP A 1 287 ? -12.527 14.872 29.075 1.00 74.31 287 ASP A O 1
ATOM 2010 N N . GLU A 1 288 ? -12.178 15.678 27.023 1.00 73.19 288 GLU A N 1
ATOM 2011 C CA . GLU A 1 288 ? -13.547 15.424 26.542 1.00 73.19 288 GLU A CA 1
ATOM 2012 C C . GLU A 1 288 ? -13.889 13.929 26.499 1.00 73.19 288 GLU A C 1
ATOM 2014 O O . GLU A 1 288 ? -14.959 13.518 26.948 1.00 73.19 288 GLU A O 1
ATOM 2019 N N . VAL A 1 289 ? -12.955 13.094 26.028 1.00 72.88 289 VAL A N 1
ATOM 2020 C CA . VAL A 1 289 ? -13.112 11.632 26.060 1.00 72.88 289 VAL A CA 1
ATOM 2021 C C . VAL A 1 289 ? -13.080 11.134 27.506 1.00 72.88 289 VAL A C 1
ATOM 2023 O O . VAL A 1 289 ? -13.853 10.250 27.876 1.00 72.88 289 VAL A O 1
ATOM 2026 N N . ALA A 1 290 ? -12.230 11.726 28.352 1.00 65.75 290 ALA A N 1
ATOM 2027 C CA . ALA A 1 290 ? -12.140 11.354 29.761 1.00 65.75 290 ALA A CA 1
ATOM 2028 C C . ALA A 1 290 ? -13.344 11.814 30.609 1.00 65.75 290 ALA A C 1
ATOM 2030 O O . ALA A 1 290 ? -13.665 11.217 31.644 1.00 65.75 290 ALA A O 1
ATOM 2031 N N . ALA A 1 291 ? -14.032 12.859 30.158 1.00 65.88 291 ALA A N 1
ATOM 2032 C CA . ALA A 1 291 ? -15.226 13.415 30.771 1.00 65.88 291 ALA A CA 1
ATOM 2033 C C . ALA A 1 291 ? -16.510 12.682 30.364 1.00 65.88 291 ALA A C 1
ATOM 2035 O O . ALA A 1 291 ? -17.565 12.972 30.928 1.00 65.88 291 ALA A O 1
ATOM 2036 N N . GLN A 1 292 ? -16.452 11.741 29.410 1.00 67.50 292 GLN A N 1
ATOM 2037 C CA . GLN A 1 292 ? -17.660 11.085 28.924 1.00 67.50 292 GLN A CA 1
ATOM 2038 C C . GLN A 1 292 ? -18.420 10.376 30.061 1.00 67.50 292 GLN A C 1
ATOM 2040 O O . GLN A 1 292 ? -17.858 9.499 30.730 1.00 67.50 292 GLN A O 1
ATOM 2045 N N . PRO A 1 293 ? -19.722 10.679 30.246 1.00 56.75 293 PRO A N 1
ATOM 2046 C CA . PRO A 1 293 ? -20.535 10.095 31.311 1.00 56.75 293 PRO A CA 1
ATOM 2047 C C . PRO A 1 293 ? -20.590 8.569 31.255 1.00 56.75 293 PRO A C 1
ATOM 2049 O O . PRO A 1 293 ? -20.681 7.925 32.291 1.00 56.75 293 PRO A O 1
ATOM 2052 N N . ILE A 1 294 ? -20.510 7.974 30.062 1.00 56.28 294 ILE A N 1
ATOM 2053 C CA . ILE A 1 294 ? -20.538 6.516 29.879 1.00 56.28 294 ILE A CA 1
ATOM 2054 C C . ILE A 1 294 ? -19.272 5.868 30.472 1.00 56.28 294 ILE A C 1
ATOM 2056 O O . ILE A 1 294 ? -19.371 4.862 31.176 1.00 56.28 294 ILE A O 1
ATOM 2060 N N . CYS A 1 295 ? -18.102 6.491 30.290 1.00 55.28 295 CYS A N 1
ATOM 2061 C CA . CYS A 1 295 ? -16.831 6.050 30.878 1.00 55.28 295 CYS A CA 1
ATOM 2062 C C . CYS A 1 295 ? -16.771 6.306 32.397 1.00 55.28 295 CYS A C 1
ATOM 2064 O O . CYS A 1 295 ? -16.191 5.523 33.154 1.00 55.28 295 CYS A O 1
ATOM 2066 N N . GLN A 1 296 ? -17.388 7.392 32.872 1.00 57.03 296 GLN A N 1
ATOM 2067 C CA . GLN A 1 296 ? -17.404 7.746 34.296 1.00 57.03 296 GLN A CA 1
ATOM 2068 C C . GLN A 1 296 ? -18.439 6.952 35.106 1.00 57.03 296 GLN A C 1
ATOM 2070 O O . GLN A 1 296 ? -18.136 6.513 36.213 1.00 57.03 296 GLN A O 1
ATOM 2075 N N . ASN A 1 297 ? -19.633 6.705 34.567 1.00 48.22 297 ASN A N 1
ATOM 2076 C CA . ASN A 1 297 ? -20.706 6.021 35.291 1.00 48.22 297 ASN A CA 1
ATOM 2077 C C . ASN A 1 297 ? -20.388 4.540 35.530 1.00 48.22 297 ASN A C 1
ATOM 2079 O O . ASN A 1 297 ? -20.636 4.040 36.621 1.00 48.22 297 ASN A O 1
ATOM 2083 N N . ILE A 1 298 ? -19.784 3.833 34.570 1.00 50.16 298 ILE A N 1
ATOM 2084 C CA . ILE A 1 298 ? -19.464 2.403 34.735 1.00 50.16 298 ILE A CA 1
ATOM 2085 C C . ILE A 1 298 ? -18.217 2.197 35.613 1.00 50.16 298 ILE A C 1
ATOM 2087 O O . ILE A 1 298 ? -18.213 1.306 36.472 1.00 50.16 298 ILE A O 1
ATOM 2091 N N . SER A 1 299 ? -17.209 3.071 35.493 1.00 51.22 299 SER A N 1
ATOM 2092 C CA . SER A 1 299 ? -16.029 3.041 36.372 1.00 51.22 299 SER A CA 1
ATOM 2093 C C . SER A 1 299 ? -16.374 3.396 37.827 1.00 51.22 299 SER A C 1
ATOM 2095 O O . SER A 1 299 ? -15.813 2.809 38.756 1.00 51.22 299 SER A O 1
ATOM 2097 N N . GLN A 1 300 ? -17.344 4.293 38.060 1.00 46.47 300 GLN A N 1
ATOM 2098 C CA . GLN A 1 300 ? -17.865 4.569 39.403 1.00 46.47 300 GLN A CA 1
ATOM 2099 C C . GLN A 1 300 ? -18.742 3.436 39.950 1.00 46.47 300 GLN A C 1
ATOM 2101 O O . GLN A 1 300 ? -18.569 3.061 41.109 1.00 46.47 300 GLN A O 1
ATOM 2106 N N . VAL A 1 301 ? -19.623 2.839 39.138 1.00 39.06 301 VAL A N 1
ATOM 2107 C CA . VAL A 1 301 ? -20.465 1.698 39.553 1.00 39.06 301 VAL A CA 1
ATOM 2108 C C . VAL A 1 301 ? -19.615 0.480 39.937 1.00 39.06 301 VAL A C 1
ATOM 2110 O O . VAL A 1 301 ? -19.913 -0.182 40.930 1.00 39.06 301 VAL A O 1
ATOM 2113 N N . SER A 1 302 ? -18.505 0.219 39.239 1.00 44.00 302 SER A N 1
ATOM 2114 C CA . SER A 1 302 ? -17.592 -0.879 39.594 1.00 44.00 302 SER A CA 1
ATOM 2115 C C . SER A 1 302 ? -16.730 -0.581 40.825 1.00 44.00 302 SER A C 1
ATOM 2117 O O . SER A 1 302 ? -16.534 -1.481 41.642 1.00 44.00 302 SER A O 1
ATOM 2119 N N . ARG A 1 303 ? -16.281 0.670 41.039 1.00 43.72 303 ARG A N 1
ATOM 2120 C CA . ARG A 1 303 ? -15.645 1.061 42.318 1.00 43.72 303 ARG A CA 1
ATOM 2121 C C . ARG A 1 303 ? -16.606 0.903 43.491 1.00 43.72 303 ARG A C 1
ATOM 2123 O O . ARG A 1 303 ? -16.206 0.373 44.518 1.00 43.72 303 ARG A O 1
ATOM 2130 N N . LEU A 1 304 ? -17.871 1.285 43.320 1.00 35.03 304 LEU A N 1
ATOM 2131 C CA . LEU A 1 304 ? -18.922 1.079 44.321 1.00 35.03 304 LEU A CA 1
ATOM 2132 C C . LEU A 1 304 ? -19.227 -0.413 44.549 1.00 35.03 304 LEU A C 1
ATOM 2134 O O . LEU A 1 304 ? -19.563 -0.802 45.663 1.00 35.03 304 LEU A O 1
ATOM 2138 N N . SER A 1 305 ? -19.064 -1.262 43.529 1.00 37.25 305 SER A N 1
ATOM 2139 C CA . SER A 1 305 ? -19.209 -2.718 43.663 1.00 37.25 305 SER A CA 1
ATOM 2140 C C . SER A 1 305 ? -17.998 -3.403 44.315 1.00 37.25 305 SER A C 1
ATOM 2142 O O . SER A 1 305 ? -18.158 -4.495 44.861 1.00 37.25 305 SER A O 1
ATOM 2144 N N . GLN A 1 306 ? -16.805 -2.799 44.267 1.00 41.00 306 GLN A N 1
ATOM 2145 C CA . GLN A 1 306 ? -15.591 -3.294 44.934 1.00 41.00 306 GLN A CA 1
ATOM 2146 C C . GLN A 1 306 ? -15.417 -2.740 46.360 1.00 41.00 306 GLN A C 1
ATOM 2148 O O . GLN A 1 306 ? -14.636 -3.291 47.132 1.00 41.00 306 GLN A O 1
ATOM 2153 N N . ASP A 1 307 ? -16.192 -1.725 46.758 1.00 34.75 307 ASP A N 1
ATOM 2154 C CA . ASP A 1 307 ? -16.143 -1.103 48.091 1.00 34.75 307 ASP A CA 1
ATOM 2155 C C . ASP A 1 307 ? -16.970 -1.869 49.150 1.00 34.75 307 ASP A C 1
ATOM 2157 O O . ASP A 1 307 ? -17.673 -1.300 49.987 1.00 34.75 307 ASP A O 1
ATOM 2161 N N . LYS A 1 308 ? -16.889 -3.206 49.132 1.00 37.16 308 LYS A N 1
ATOM 2162 C CA . LYS A 1 308 ? -17.182 -4.042 50.304 1.00 37.16 308 LYS A CA 1
ATOM 2163 C C . LYS A 1 308 ? -15.873 -4.611 50.848 1.00 37.16 308 LYS A C 1
ATOM 2165 O O . LYS A 1 308 ? -15.592 -5.794 50.690 1.00 37.16 308 LYS A O 1
ATOM 2170 N N . GLY A 1 309 ? -15.119 -3.764 51.553 1.00 37.12 309 GLY A N 1
ATOM 2171 C CA . GLY A 1 309 ? -14.345 -4.230 52.708 1.00 37.12 309 GLY A CA 1
ATOM 2172 C C . GLY A 1 309 ? -12.830 -4.030 52.720 1.00 37.12 309 GLY A C 1
ATOM 2173 O O . GLY A 1 309 ? -12.143 -4.966 53.115 1.00 37.12 309 GLY A O 1
ATOM 2174 N N . ILE A 1 310 ? -12.290 -2.844 52.403 1.00 28.25 310 ILE A N 1
ATOM 2175 C CA . ILE A 1 310 ? -10.911 -2.486 52.808 1.00 28.25 310 ILE A CA 1
ATOM 2176 C C . ILE A 1 310 ? -10.848 -0.995 53.221 1.00 28.25 310 ILE A C 1
ATOM 2178 O O . ILE A 1 310 ? -11.317 -0.152 52.460 1.00 28.25 310 ILE A O 1
ATOM 2182 N N . PRO A 1 311 ? -10.309 -0.628 54.405 1.00 27.06 311 PRO A N 1
ATOM 2183 C CA . PRO A 1 311 ? -10.320 0.756 54.879 1.00 27.06 311 PRO A CA 1
ATOM 2184 C C . PRO A 1 311 ? -9.278 1.647 54.178 1.00 27.06 311 PRO A C 1
ATOM 2186 O O . PRO A 1 311 ? -8.142 1.236 53.946 1.00 27.06 311 PRO A O 1
ATOM 2189 N N . ARG A 1 312 ? -9.686 2.891 53.879 1.00 26.05 312 ARG A N 1
ATOM 2190 C CA . ARG A 1 312 ? -8.885 3.967 53.266 1.00 26.05 312 ARG A CA 1
ATOM 2191 C C . ARG A 1 312 ? -7.789 4.487 54.205 1.00 26.05 312 ARG A C 1
ATOM 2193 O O . ARG A 1 312 ? -8.047 4.711 55.384 1.00 26.05 312 ARG A O 1
ATOM 2200 N N . LEU A 1 313 ? -6.616 4.787 53.643 1.00 26.05 313 LEU A N 1
ATOM 2201 C CA . LEU A 1 313 ? -5.640 5.713 54.225 1.00 26.05 313 LEU A CA 1
ATOM 2202 C C . LEU A 1 313 ? -5.719 7.046 53.463 1.00 26.05 313 LEU A C 1
ATOM 2204 O O . LEU A 1 313 ? -5.644 7.067 52.235 1.00 26.05 313 LEU A O 1
ATOM 2208 N N . GLU A 1 314 ? -5.933 8.128 54.212 1.00 24.28 314 GLU A N 1
ATOM 2209 C CA . GLU A 1 314 ? -5.964 9.526 53.753 1.00 24.28 314 GLU A CA 1
ATOM 2210 C C . GLU A 1 314 ? -4.566 10.020 53.309 1.00 24.28 314 GLU A C 1
ATOM 2212 O O . GLU A 1 314 ? -3.555 9.422 53.693 1.00 24.28 314 GLU A O 1
ATOM 2217 N N . PRO A 1 315 ? -4.476 11.098 52.502 1.00 32.03 315 PRO A N 1
ATOM 2218 C CA . PRO A 1 315 ? -3.227 11.548 51.901 1.00 32.03 315 PRO A CA 1
ATOM 2219 C C . PRO A 1 315 ? -2.480 12.530 52.815 1.00 32.03 315 PRO A C 1
ATOM 2221 O O . PRO A 1 315 ? -3.002 13.590 53.157 1.00 32.03 315 PRO A O 1
ATOM 2224 N N . GLU A 1 316 ? -1.217 12.244 53.131 1.00 26.14 316 GLU A N 1
ATOM 2225 C CA . GLU A 1 316 ? -0.303 13.237 53.705 1.00 26.14 316 GLU A CA 1
ATOM 2226 C C . GLU A 1 316 ? 0.707 13.737 52.659 1.00 26.14 316 GLU A C 1
ATOM 2228 O O . GLU A 1 316 ? 1.485 12.976 52.093 1.00 26.14 316 GLU A O 1
ATOM 2233 N N . GLY A 1 317 ? 0.673 15.052 52.424 1.00 25.66 317 GLY A N 1
ATOM 2234 C CA . GLY A 1 317 ? 1.851 15.917 52.538 1.00 25.66 317 GLY A CA 1
ATOM 2235 C C . GLY A 1 317 ? 3.018 15.762 51.553 1.00 25.66 317 GLY A C 1
ATOM 2236 O O . GLY A 1 317 ? 3.939 14.993 51.773 1.00 25.66 317 GLY A O 1
ATOM 2237 N N . ALA A 1 318 ? 3.035 16.658 50.561 1.00 26.42 318 ALA A N 1
ATOM 2238 C CA . ALA A 1 318 ? 4.190 17.430 50.076 1.00 26.42 318 ALA A CA 1
ATOM 2239 C C . ALA A 1 318 ? 5.575 16.753 49.887 1.00 26.42 318 ALA A C 1
ATOM 2241 O O . ALA A 1 318 ? 6.374 16.644 50.808 1.00 26.42 318 ALA A O 1
ATOM 2242 N N . GLY A 1 319 ? 5.937 16.595 48.606 1.00 23.94 319 GLY A N 1
ATOM 2243 C CA . GLY A 1 319 ? 7.142 17.222 48.046 1.00 23.94 319 GLY A CA 1
ATOM 2244 C C . GLY A 1 319 ? 8.400 16.365 47.910 1.00 23.94 319 GLY A C 1
ATOM 2245 O O . GLY A 1 319 ? 9.124 16.210 48.877 1.00 23.94 319 GLY A O 1
ATOM 2246 N N . VAL A 1 320 ? 8.755 15.986 46.672 1.00 25.58 320 VAL A N 1
ATOM 2247 C CA . VAL A 1 320 ? 10.110 16.208 46.119 1.00 25.58 320 VAL A CA 1
ATOM 2248 C C . VAL A 1 320 ? 10.176 16.000 44.596 1.00 25.58 320 VAL A C 1
ATOM 2250 O O . VAL A 1 320 ? 9.737 14.990 44.062 1.00 25.58 320 VAL A O 1
ATOM 2253 N N . SER A 1 321 ? 10.845 16.965 43.961 1.00 25.03 321 SER A N 1
ATOM 2254 C CA . SER A 1 321 ? 11.674 16.891 42.751 1.00 25.03 321 SER A CA 1
ATOM 2255 C C . SER A 1 321 ? 11.070 16.632 41.369 1.00 25.03 321 SER A C 1
ATOM 2257 O O . SER A 1 321 ? 10.879 15.514 40.901 1.00 25.03 321 SER A O 1
ATOM 2259 N N . ALA A 1 322 ? 11.017 17.746 40.639 1.00 27.66 322 ALA A N 1
ATOM 2260 C CA . ALA A 1 322 ? 11.373 17.846 39.235 1.00 27.66 322 ALA A CA 1
ATOM 2261 C C . ALA A 1 322 ? 12.620 17.016 38.870 1.00 27.66 322 ALA A C 1
ATOM 2263 O O . ALA A 1 322 ? 13.684 17.234 39.443 1.00 27.66 322 ALA A O 1
ATOM 2264 N N . ALA A 1 323 ? 12.483 16.133 37.876 1.00 26.94 323 ALA A N 1
ATOM 2265 C CA . ALA A 1 323 ? 13.485 15.826 36.847 1.00 26.94 323 ALA A CA 1
ATOM 2266 C C . ALA A 1 323 ? 13.015 14.639 35.988 1.00 26.94 323 ALA A C 1
ATOM 2268 O O . ALA A 1 323 ? 13.378 13.505 36.265 1.00 26.94 323 ALA A O 1
ATOM 2269 N N . PHE A 1 324 ? 12.256 14.890 34.916 1.00 25.34 324 PHE A N 1
ATOM 2270 C CA . PHE A 1 324 ? 12.380 14.091 33.686 1.00 25.34 324 PHE A CA 1
ATOM 2271 C C . PHE A 1 324 ? 11.741 14.823 32.504 1.00 25.34 324 PHE A C 1
ATOM 2273 O O . PHE A 1 324 ? 10.715 14.434 31.958 1.00 25.34 324 PHE A O 1
ATOM 2280 N N . ASN A 1 325 ? 12.356 15.942 32.129 1.00 30.22 325 ASN A N 1
ATOM 2281 C CA . ASN A 1 325 ? 12.123 16.564 30.837 1.00 30.22 325 ASN A CA 1
ATOM 2282 C C . ASN A 1 325 ? 13.452 16.526 30.082 1.00 30.22 325 ASN A C 1
ATOM 2284 O O . ASN A 1 325 ? 14.317 17.375 30.300 1.00 30.22 325 ASN A O 1
ATOM 2288 N N . ARG A 1 326 ? 13.650 15.469 29.289 1.00 26.44 326 ARG A N 1
ATOM 2289 C CA . ARG A 1 326 ? 14.593 15.420 28.165 1.00 26.44 326 ARG A CA 1
ATOM 2290 C C . ARG A 1 326 ? 14.404 14.120 27.380 1.00 26.44 326 ARG A C 1
ATOM 2292 O O . ARG A 1 326 ? 14.613 13.038 27.912 1.00 26.44 326 ARG A O 1
ATOM 2299 N N . GLY A 1 327 ? 14.069 14.267 26.099 1.00 28.67 327 GLY A N 1
ATOM 2300 C CA . GLY A 1 327 ? 14.342 13.260 25.075 1.00 28.67 327 GLY A CA 1
ATOM 2301 C C . GLY A 1 327 ? 13.266 12.199 24.872 1.00 28.67 327 GLY A C 1
ATOM 2302 O O . GLY A 1 327 ? 13.474 11.040 25.202 1.00 28.67 327 GLY A O 1
ATOM 2303 N N . ASN A 1 328 ? 12.161 12.566 24.225 1.00 25.59 328 ASN A N 1
ATOM 2304 C CA . ASN A 1 328 ? 11.556 11.641 23.269 1.00 25.59 328 ASN A CA 1
ATOM 2305 C C . ASN A 1 328 ? 10.913 1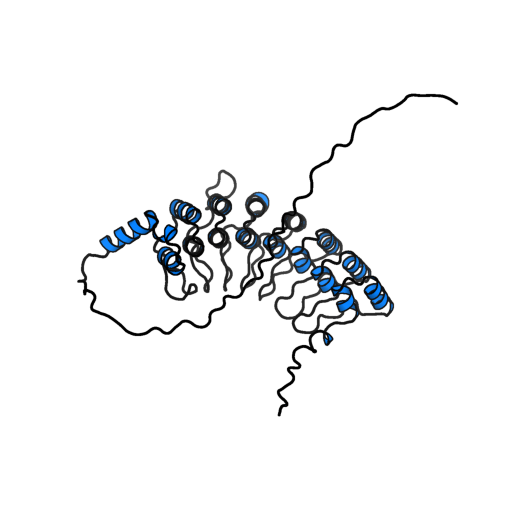2.433 22.129 1.00 25.59 328 ASN A C 1
ATOM 2307 O O . ASN A 1 328 ? 9.708 12.670 22.083 1.00 25.59 328 ASN A O 1
ATOM 2311 N N . SER A 1 329 ? 11.770 12.905 21.226 1.00 26.33 329 SER A N 1
ATOM 2312 C CA . SER A 1 329 ? 11.386 13.241 19.862 1.00 26.33 329 SER A CA 1
ATOM 2313 C C . SER A 1 329 ? 10.738 12.001 19.247 1.00 26.33 329 SER A C 1
ATOM 2315 O O . SER A 1 329 ? 11.416 11.006 18.987 1.00 26.33 329 SER A O 1
ATOM 2317 N N . GLY A 1 330 ? 9.418 12.038 19.063 1.00 27.98 330 GLY A N 1
ATOM 2318 C CA . GLY A 1 330 ? 8.723 11.028 18.276 1.00 27.98 330 GLY A CA 1
ATOM 2319 C C . GLY A 1 330 ? 9.315 10.964 16.863 1.00 27.98 330 GLY A C 1
ATOM 2320 O O . GLY A 1 330 ? 9.797 11.984 16.364 1.00 27.98 330 GLY A O 1
ATOM 2321 N N . PRO A 1 331 ? 9.301 9.799 16.192 1.00 27.36 331 PRO A N 1
ATOM 2322 C CA . PRO A 1 331 ? 9.662 9.766 14.789 1.00 27.36 331 PRO A CA 1
ATOM 2323 C C . PRO A 1 331 ? 8.583 10.528 14.017 1.00 27.36 331 PRO A C 1
ATOM 2325 O O . PRO A 1 331 ? 7.420 10.122 13.966 1.00 27.36 331 PRO A O 1
ATOM 2328 N N . ALA A 1 332 ? 8.983 11.666 13.456 1.00 24.19 332 ALA A N 1
ATOM 2329 C CA . ALA A 1 332 ? 8.238 12.387 12.447 1.00 24.19 332 ALA A CA 1
ATOM 2330 C C . ALA A 1 332 ? 8.137 11.488 11.209 1.00 24.19 332 ALA A C 1
ATOM 2332 O O . ALA A 1 332 ? 9.062 11.406 10.407 1.00 24.19 332 ALA A O 1
ATOM 2333 N N . TYR A 1 333 ? 7.020 10.781 11.061 1.00 28.75 333 TYR A N 1
ATOM 2334 C CA . TYR A 1 333 ? 6.637 10.280 9.751 1.00 28.75 333 TYR A CA 1
ATOM 2335 C C . TYR A 1 333 ? 6.273 11.504 8.916 1.00 28.75 333 TYR A C 1
ATOM 2337 O O . TYR A 1 333 ? 5.416 12.294 9.318 1.00 28.75 333 TYR A O 1
ATOM 2345 N N . HIS A 1 334 ? 6.998 11.705 7.816 1.00 24.33 334 HIS A N 1
ATOM 2346 C CA . HIS A 1 334 ? 6.811 12.806 6.881 1.00 24.33 334 HIS A CA 1
ATOM 2347 C C . HIS A 1 334 ? 5.322 12.995 6.558 1.00 24.33 334 HIS A C 1
ATOM 2349 O O . HIS A 1 334 ? 4.740 12.252 5.772 1.00 24.33 334 HIS A O 1
ATOM 2355 N N . ARG A 1 335 ? 4.716 14.033 7.149 1.00 24.44 335 ARG A N 1
ATOM 2356 C CA . ARG A 1 335 ? 3.558 14.703 6.564 1.00 24.44 335 ARG A CA 1
ATOM 2357 C C . ARG A 1 335 ? 4.010 15.188 5.194 1.00 24.44 335 ARG A C 1
ATOM 2359 O O . ARG A 1 335 ? 4.781 16.143 5.110 1.00 24.44 335 ARG A O 1
ATOM 2366 N N . LEU A 1 336 ? 3.527 14.552 4.134 1.00 25.91 336 LEU A N 1
ATOM 2367 C CA . LEU A 1 336 ? 3.387 15.260 2.871 1.00 25.91 336 LEU A CA 1
ATOM 2368 C C . LEU A 1 336 ? 2.480 16.472 3.156 1.00 25.91 336 LEU A C 1
ATOM 2370 O O . LEU A 1 336 ? 1.431 16.305 3.789 1.00 25.91 336 LEU A O 1
ATOM 2374 N N . PRO A 1 337 ? 2.902 17.700 2.815 1.00 23.80 337 PRO A N 1
ATOM 2375 C CA . PRO A 1 337 ? 2.086 18.878 3.063 1.00 23.80 337 PRO A CA 1
ATOM 2376 C C . PRO A 1 337 ? 0.771 18.774 2.272 1.00 23.80 337 PRO A C 1
ATOM 2378 O O . PRO A 1 337 ? 0.782 18.265 1.149 1.00 23.80 337 PRO A O 1
ATOM 2381 N N . PRO A 1 338 ? -0.363 19.253 2.818 1.00 26.34 338 PRO A N 1
ATOM 2382 C CA . PRO A 1 338 ? -1.591 19.352 2.045 1.00 26.34 338 PRO A CA 1
ATOM 2383 C C . PRO A 1 338 ? -1.346 20.267 0.843 1.00 26.34 338 PRO A C 1
ATOM 2385 O O . PRO A 1 338 ? -0.766 21.347 0.988 1.00 26.34 338 PRO A O 1
ATOM 2388 N N . ALA A 1 339 ? -1.777 19.815 -0.335 1.00 26.94 339 ALA A N 1
ATOM 2389 C CA . ALA A 1 339 ? -1.737 20.592 -1.562 1.00 26.94 339 ALA A CA 1
ATOM 2390 C C . ALA A 1 339 ? -2.318 21.988 -1.302 1.00 26.94 339 ALA A C 1
ATOM 2392 O O . ALA A 1 339 ? -3.468 22.144 -0.885 1.00 26.94 339 ALA A O 1
ATOM 2393 N N . SER A 1 340 ? -1.497 23.010 -1.522 1.00 25.34 340 SER A N 1
ATOM 2394 C CA . SER A 1 340 ? -1.930 24.393 -1.537 1.00 25.34 340 SER A CA 1
ATOM 2395 C C . SER A 1 340 ? -2.962 24.552 -2.649 1.00 25.34 340 SER A C 1
ATOM 2397 O O . SER A 1 340 ? -2.644 24.535 -3.838 1.00 25.34 340 SER A O 1
ATOM 2399 N N . VAL A 1 341 ? -4.225 24.710 -2.252 1.00 30.30 341 VAL A N 1
ATOM 2400 C CA . VAL A 1 341 ? -5.297 25.195 -3.120 1.00 30.30 341 VAL A CA 1
ATOM 2401 C C . VAL A 1 341 ? -4.935 26.627 -3.504 1.00 30.30 341 VAL A C 1
ATOM 2403 O O . VAL A 1 341 ? -5.301 27.595 -2.840 1.00 30.30 341 VAL A O 1
ATOM 2406 N N . THR A 1 342 ? -4.146 26.770 -4.564 1.00 26.86 342 THR A N 1
ATOM 2407 C CA . THR A 1 342 ? -3.997 28.042 -5.255 1.00 26.86 342 THR A CA 1
ATOM 2408 C C . THR A 1 342 ? -5.251 28.226 -6.094 1.00 26.86 342 THR A C 1
ATOM 2410 O O . THR A 1 342 ? -5.563 27.458 -7.003 1.00 26.86 342 THR A O 1
ATOM 2413 N N . ALA A 1 343 ? -6.036 29.223 -5.699 1.00 25.70 343 ALA A N 1
ATOM 2414 C CA . ALA A 1 343 ? -7.221 29.662 -6.402 1.00 25.70 343 ALA A CA 1
ATOM 2415 C C . ALA A 1 343 ? -6.890 29.904 -7.884 1.00 25.70 343 ALA A C 1
ATOM 2417 O O . ALA A 1 343 ? -6.145 30.822 -8.225 1.00 25.70 343 ALA A O 1
ATOM 2418 N N . SER A 1 344 ? -7.463 29.086 -8.767 1.00 27.97 344 SER A N 1
ATOM 2419 C CA . SER A 1 344 ? -7.488 29.384 -10.197 1.00 27.97 344 SER A CA 1
ATOM 2420 C C . SER A 1 344 ? -8.383 30.609 -10.428 1.00 27.97 344 SER A C 1
ATOM 2422 O O . SER A 1 344 ? -9.515 30.638 -9.930 1.00 27.97 344 SER A O 1
ATOM 2424 N N . PRO A 1 345 ? -7.917 31.645 -11.144 1.00 29.03 345 PRO A N 1
ATOM 2425 C CA . PRO A 1 345 ? -8.720 32.825 -11.404 1.00 29.03 345 PRO A CA 1
ATOM 2426 C C . PRO A 1 345 ? -9.891 32.502 -12.339 1.00 29.03 345 PRO A C 1
ATOM 2428 O O . PRO A 1 345 ? -9.789 31.736 -13.294 1.00 29.03 345 PRO A O 1
ATOM 2431 N N . ARG A 1 346 ? -11.019 33.123 -11.996 1.00 28.05 346 ARG A N 1
ATOM 2432 C CA . ARG A 1 346 ? -12.340 33.074 -12.625 1.00 28.05 346 ARG A CA 1
ATOM 2433 C C . ARG A 1 346 ? -12.309 32.990 -14.156 1.00 28.05 346 ARG A C 1
ATOM 2435 O O . ARG A 1 346 ? -11.620 33.767 -14.816 1.00 28.05 346 ARG A O 1
ATOM 2442 N N . ARG A 1 347 ? -13.190 32.126 -14.681 1.00 32.00 347 ARG A N 1
ATOM 2443 C CA . ARG A 1 347 ? -13.746 32.173 -16.042 1.00 32.00 347 ARG A CA 1
ATOM 2444 C C . ARG A 1 347 ? -13.979 33.632 -16.452 1.00 32.00 347 ARG A C 1
ATOM 2446 O O . ARG A 1 347 ? -14.741 34.331 -15.787 1.00 32.00 347 ARG A O 1
ATOM 2453 N N . ARG A 1 348 ? -13.322 34.075 -17.525 1.00 30.89 348 ARG A N 1
ATOM 2454 C CA . ARG A 1 348 ? -13.771 35.226 -18.310 1.00 30.89 348 ARG A CA 1
ATOM 2455 C C . ARG A 1 348 ? -14.513 34.705 -19.526 1.00 30.89 348 ARG A C 1
ATOM 2457 O O . ARG A 1 348 ? -14.072 33.762 -20.179 1.00 30.89 348 ARG A O 1
ATOM 2464 N N . ASP A 1 349 ? -15.653 35.328 -19.740 1.00 30.28 349 ASP A N 1
ATOM 2465 C CA . ASP A 1 349 ? -16.635 35.077 -20.774 1.00 30.28 349 ASP A CA 1
ATOM 2466 C C . ASP A 1 349 ? -16.017 35.104 -22.179 1.00 30.28 349 ASP A C 1
ATOM 2468 O O . ASP A 1 349 ? -15.313 36.045 -22.547 1.00 30.28 349 ASP A O 1
ATOM 2472 N N . LEU A 1 350 ? -16.307 34.073 -22.974 1.00 34.03 350 LEU A N 1
ATOM 2473 C CA . LEU A 1 350 ? -16.150 34.109 -24.426 1.00 34.03 350 LEU A CA 1
ATOM 2474 C C . LEU A 1 350 ? -17.473 34.613 -25.023 1.00 34.03 350 LEU A C 1
ATOM 2476 O O . LEU A 1 350 ? -18.511 34.003 -24.750 1.00 34.03 350 LEU A O 1
ATOM 2480 N N . PRO A 1 351 ? -17.482 35.694 -25.820 1.00 32.03 351 PRO A N 1
ATOM 2481 C CA . PRO A 1 351 ? -18.695 36.141 -26.482 1.00 32.03 351 PRO A CA 1
ATOM 2482 C C . PRO A 1 351 ? -19.033 35.249 -27.684 1.00 32.03 351 PRO A C 1
ATOM 2484 O O . PRO A 1 351 ? -18.202 34.960 -28.542 1.00 32.03 351 PRO A O 1
ATOM 2487 N N . VAL A 1 352 ? -20.301 34.852 -27.730 1.00 35.88 352 VAL A N 1
ATOM 2488 C CA . VAL A 1 352 ? -21.006 34.294 -28.887 1.00 35.88 352 VAL A CA 1
ATOM 2489 C C . VAL A 1 352 ? -21.179 35.393 -29.940 1.00 35.88 352 VAL A C 1
ATOM 2491 O O . VAL A 1 352 ? -21.738 36.434 -29.606 1.00 35.88 352 VAL A O 1
ATOM 2494 N N . ALA A 1 353 ? -20.779 35.156 -31.197 1.00 30.50 353 ALA A N 1
ATOM 2495 C CA . ALA A 1 353 ? -21.331 35.865 -32.359 1.00 30.50 353 ALA A CA 1
ATOM 2496 C C . ALA A 1 353 ? -20.967 35.215 -33.715 1.00 30.50 353 ALA A C 1
ATOM 2498 O O . ALA A 1 353 ? -19.829 35.270 -34.163 1.00 30.50 353 ALA A O 1
ATOM 2499 N N . HIS A 1 354 ? -22.018 34.697 -34.357 1.00 31.34 354 HIS A N 1
ATOM 2500 C CA . HIS A 1 354 ? -22.368 34.782 -35.784 1.00 31.34 354 HIS A CA 1
ATOM 2501 C C . HIS A 1 354 ? -21.552 34.076 -36.887 1.00 31.34 354 HIS A C 1
ATOM 2503 O O . HIS A 1 354 ? -20.471 34.487 -37.294 1.00 31.34 354 HIS A O 1
ATOM 2509 N N . SER A 1 355 ? -22.226 33.089 -37.490 1.00 40.25 355 SER A N 1
ATOM 2510 C CA . SER A 1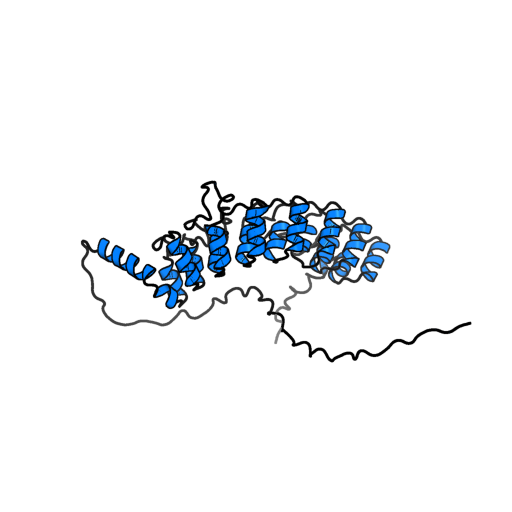 355 ? -22.082 32.640 -38.881 1.00 40.25 355 SER A CA 1
ATOM 2511 C C . SER A 1 355 ? -22.415 33.743 -39.900 1.00 40.25 355 SER A C 1
ATOM 2513 O O . SER A 1 355 ? -23.289 34.573 -39.640 1.00 40.25 355 SER A O 1
ATOM 2515 N N . PRO A 1 356 ? -21.827 33.662 -41.103 1.00 37.84 356 PRO A N 1
ATOM 2516 C CA . PRO A 1 356 ? -22.593 33.714 -42.360 1.00 37.84 356 PRO A CA 1
ATOM 2517 C C . PRO A 1 356 ? -22.177 32.544 -43.287 1.00 37.84 356 PRO A C 1
ATOM 2519 O O . PRO A 1 356 ? -21.015 32.158 -43.325 1.00 37.84 356 PRO A O 1
ATOM 2522 N N . ALA A 1 357 ? -23.097 31.752 -43.843 1.00 33.06 357 ALA A N 1
ATOM 2523 C CA . ALA A 1 357 ? -23.887 32.007 -45.057 1.00 33.06 357 ALA A CA 1
ATOM 2524 C C . ALA A 1 357 ? -23.043 32.152 -46.351 1.00 33.06 357 ALA A C 1
ATOM 2526 O O . ALA A 1 357 ? -22.442 33.189 -46.587 1.00 33.06 357 ALA A O 1
ATOM 2527 N N . GLN A 1 358 ? -23.040 31.057 -47.127 1.00 38.72 358 GLN A N 1
ATOM 2528 C CA . GLN A 1 358 ? -23.045 30.874 -48.597 1.00 38.72 358 GLN A CA 1
ATOM 2529 C C . GLN A 1 358 ? -22.488 31.948 -49.562 1.00 38.72 358 GLN A C 1
ATOM 2531 O O . GLN A 1 358 ? -22.948 33.083 -49.543 1.00 38.72 358 GLN A O 1
ATOM 2536 N N . ALA A 1 359 ? -21.650 31.494 -50.510 1.00 35.34 359 ALA A N 1
ATOM 2537 C CA . ALA A 1 359 ? -21.652 31.748 -51.975 1.00 35.34 359 ALA A CA 1
ATOM 2538 C C . ALA A 1 359 ? -20.460 30.954 -52.579 1.00 35.34 359 ALA A C 1
ATOM 2540 O O . ALA A 1 359 ? -19.406 30.924 -51.947 1.00 35.34 359 ALA A O 1
ATOM 2541 N N . GLU A 1 360 ? -20.647 30.059 -53.565 1.00 39.19 360 GLU A N 1
ATOM 2542 C CA . GLU A 1 360 ? -20.440 30.309 -55.022 1.00 39.19 360 GLU A CA 1
ATOM 2543 C C . GLU A 1 360 ? -19.054 30.943 -55.277 1.00 39.19 36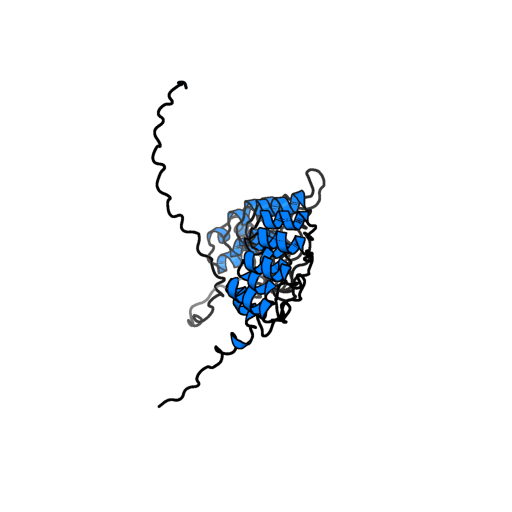0 GLU A C 1
ATOM 2545 O O . GLU A 1 360 ? -18.759 32.001 -54.732 1.00 39.19 360 GLU A O 1
ATOM 2550 N N . ASP A 1 361 ? -18.096 30.341 -55.980 1.00 43.22 361 ASP A N 1
ATOM 2551 C CA . ASP A 1 361 ? -18.090 29.553 -57.227 1.00 43.22 361 ASP A CA 1
ATOM 2552 C C . ASP A 1 361 ? -17.057 28.401 -57.186 1.00 43.22 361 ASP A C 1
ATOM 2554 O O . ASP A 1 361 ? -15.986 28.581 -56.554 1.00 43.22 361 ASP A O 1
#

InterPro domains:
  IPR002110 Ankyrin repeat [PF00023] (156-185)
  IPR002110 Ankyrin repeat [PF12796] (6-79)
  IPR002110 Ankyrin repeat [PF12796] (86-149)
  IPR002110 Ankyrin repeat [PF12796] (190-263)
  IPR002110 Ankyrin repeat [PR01415] (51-66)
  IPR002110 Ankyrin repeat [PR01415] (101-115)
  IPR002110 Ankyrin repeat [PS50088] (15-47)
  IPR002110 Ankyrin repeat [PS50088] (50-82)
  IPR002110 Ankyrin repeat [PS50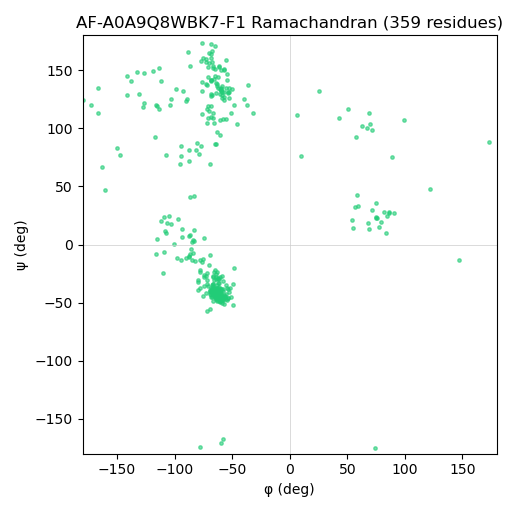088] (85-117)
  IPR002110 Ankyrin repeat [PS50088] (120-152)
  IPR002110 Ankyrin repeat [PS50088] (235-267)
  IPR002110 Ankyrin repeat [SM00248] (15-44)
  IPR002110 Ankyrin repeat [SM00248] (50-79)
  IPR002110 Ankyrin repeat [SM00248] (85-114)
  IPR002110 Ankyrin repeat [SM00248] (120-149)
  IPR002110 Ankyrin repeat [SM00248] (155-185)
  IPR002110 Ankyrin repeat [SM00248] (191-220)
  IPR002110 Ankyrin repeat [SM00248] (235-264)
  IPR002110 Ankyrin repeat [SM00248] (273-302)
  IPR036770 Ankyrin repeat-containing domain superfamily [G3DSA:1.25.40.20] (1-116)